Protein AF-A0A397JJM2-F1 (afdb_monomer)

Secondary structure (DSSP, 8-state):
-----------GGGGTTS-------S---TT-SS--EEEEEEPSSTT-SS--EEEEEEEETTTTEEEEESS--GGG--HHHHHHHHHT---SS--SS-HHHHHHHHHHHHTT----HHHHHHHHHHHHHHHHHHHHHHHHHHHHHHHHHHHHHHHHHHHHHHSTTSTTHHHHHHHHHHHHHHHHH-

Foldseek 3Di:
DDDPPPDPPDDPVVVVPQCPPDDPPVVPDPQPVAWDWGWHFDDPDVPDPDDTQTKIWIQGPQARDIFIDSDDPPPVNDVSVLVCLLAPRPGPDDDSDDPVLLVVLVVCVVVVNDDDPVSVVVNSSVVSNVNNVVVVVVVVVVVVVVVVVVVVVVVVVVCQCCPCPHDCVVVVVVVVVVVVVVVVVD

Structure (mmCIF, N/CA/C/O backbone):
data_AF-A0A397JJM2-F1
#
_entry.id   AF-A0A397JJM2-F1
#
loop_
_atom_site.group_PDB
_atom_site.id
_atom_site.type_symbol
_atom_site.label_atom_id
_atom_site.label_alt_id
_atom_site.label_comp_id
_atom_site.label_asym_id
_atom_site.label_entity_id
_atom_site.label_seq_id
_atom_site.pdbx_PDB_ins_code
_atom_site.Cartn_x
_atom_site.Cartn_y
_atom_site.Cartn_z
_atom_site.occupancy
_atom_site.B_iso_or_equiv
_atom_site.auth_seq_id
_atom_site.auth_comp_id
_atom_site.auth_asym_id
_atom_site.auth_atom_id
_atom_site.pdbx_PDB_model_num
ATOM 1 N N . MET A 1 1 ? -17.693 25.180 -5.933 1.00 28.09 1 MET A N 1
ATOM 2 C CA . MET A 1 1 ? -18.004 23.971 -6.726 1.00 28.09 1 MET A CA 1
ATOM 3 C C . MET A 1 1 ? -17.133 22.834 -6.231 1.00 28.09 1 MET A C 1
ATOM 5 O O . MET A 1 1 ? -15.917 22.918 -6.332 1.00 28.09 1 MET A O 1
ATOM 9 N N . VAL A 1 2 ? -17.753 21.833 -5.612 1.00 21.64 2 VAL A N 1
ATOM 10 C CA . VAL A 1 2 ? -17.097 20.606 -5.149 1.00 21.64 2 VAL A CA 1
ATOM 11 C C . VAL A 1 2 ? -17.052 19.661 -6.346 1.00 21.64 2 VAL A C 1
ATOM 13 O O . VAL A 1 2 ? -18.102 19.237 -6.816 1.00 21.64 2 VAL A O 1
ATOM 16 N N . TYR A 1 3 ? -15.865 19.367 -6.876 1.00 26.41 3 TYR A N 1
ATOM 17 C CA . TYR A 1 3 ? -15.722 18.353 -7.921 1.00 26.41 3 TYR A CA 1
ATOM 18 C C . TYR A 1 3 ? -15.689 16.975 -7.259 1.00 26.41 3 TYR A C 1
ATOM 20 O O . TYR A 1 3 ? -14.661 16.529 -6.756 1.00 26.41 3 TYR A O 1
ATOM 28 N N . THR A 1 4 ? -16.839 16.310 -7.219 1.00 26.27 4 THR A N 1
ATOM 29 C CA . THR A 1 4 ? -16.929 14.878 -6.928 1.00 26.27 4 THR A CA 1
ATOM 30 C C . THR A 1 4 ? -16.430 14.111 -8.149 1.00 26.27 4 THR A C 1
ATOM 32 O O . THR A 1 4 ? -17.153 13.960 -9.133 1.00 26.27 4 THR A O 1
ATOM 35 N N . GLU A 1 5 ? -15.180 13.648 -8.116 1.00 32.47 5 GLU A N 1
ATOM 36 C CA . GLU A 1 5 ? -14.647 12.717 -9.113 1.00 32.47 5 GLU A CA 1
ATOM 37 C C . GLU A 1 5 ? -15.273 11.331 -8.899 1.00 32.47 5 GLU A C 1
ATOM 39 O O . GLU A 1 5 ? -14.714 10.452 -8.244 1.00 32.47 5 GLU A O 1
ATOM 44 N N . ASN A 1 6 ? -16.470 11.140 -9.452 1.00 27.77 6 ASN A N 1
ATOM 45 C CA . ASN A 1 6 ? -17.033 9.815 -9.668 1.00 27.77 6 ASN A CA 1
ATOM 46 C C . ASN A 1 6 ? -16.213 9.140 -10.774 1.00 27.77 6 ASN A C 1
ATOM 48 O O . ASN A 1 6 ? -16.412 9.399 -11.959 1.00 27.77 6 ASN A O 1
ATOM 52 N N . TYR A 1 7 ? -15.249 8.306 -10.390 1.00 35.88 7 TYR A N 1
ATOM 53 C CA . TYR A 1 7 ? -14.508 7.470 -11.330 1.00 35.88 7 TYR A CA 1
ATOM 54 C C . TYR A 1 7 ? -15.446 6.391 -11.895 1.00 35.88 7 TYR A C 1
ATOM 56 O O . TYR A 1 7 ? -15.929 5.564 -11.119 1.00 35.88 7 TYR A O 1
ATOM 64 N N . PRO A 1 8 ? -15.703 6.332 -13.216 1.00 31.41 8 PRO A N 1
ATOM 65 C CA . PRO A 1 8 ? -16.390 5.186 -13.789 1.00 31.41 8 PRO A CA 1
ATOM 66 C C . PRO A 1 8 ? -15.465 3.968 -13.686 1.00 31.41 8 PRO A C 1
ATOM 68 O O . PRO A 1 8 ? -14.394 3.928 -14.296 1.00 31.41 8 PRO A O 1
ATOM 71 N N . VAL A 1 9 ? -15.875 2.974 -12.896 1.00 33.69 9 VAL A N 1
ATOM 72 C CA . VAL A 1 9 ? -15.309 1.623 -12.949 1.00 33.69 9 VAL A CA 1
ATOM 73 C C . VAL A 1 9 ? -15.768 1.037 -14.280 1.00 33.69 9 VAL A C 1
ATOM 75 O O . VAL A 1 9 ? -16.915 0.624 -14.424 1.00 33.69 9 VAL A O 1
ATOM 78 N N . LEU A 1 10 ? -14.909 1.110 -15.294 1.00 39.78 10 LEU A N 1
ATOM 79 C CA . LEU A 1 10 ? -15.180 0.473 -16.575 1.00 39.78 10 LEU A CA 1
ATOM 80 C C . LEU A 1 10 ? -15.000 -1.038 -16.416 1.00 39.78 10 LEU A C 1
ATOM 82 O O . LEU A 1 10 ? -13.940 -1.499 -16.000 1.00 39.78 10 LEU A O 1
ATOM 86 N N . ASP A 1 11 ? -16.069 -1.758 -16.739 1.00 35.81 11 ASP A N 1
ATOM 87 C CA . ASP A 1 11 ? -16.166 -3.212 -16.846 1.00 35.81 11 ASP A CA 1
ATOM 88 C C . ASP A 1 11 ? -15.048 -3.783 -17.742 1.00 35.81 11 ASP A C 1
ATOM 90 O O . ASP A 1 11 ? -14.856 -3.332 -18.878 1.00 35.81 11 ASP A O 1
ATOM 94 N N . GLU A 1 12 ? -14.308 -4.767 -17.220 1.00 39.69 12 GLU A N 1
ATOM 95 C CA . GLU A 1 12 ? -13.176 -5.433 -17.882 1.00 39.69 12 GLU A CA 1
ATOM 96 C C . GLU A 1 12 ? -13.569 -6.050 -19.233 1.00 39.69 12 GLU A C 1
ATOM 98 O O . GLU A 1 12 ? -12.742 -6.153 -20.141 1.00 39.69 12 GLU A O 1
ATOM 103 N N . THR A 1 13 ? -14.844 -6.411 -19.402 1.00 37.25 13 THR A N 1
ATOM 104 C CA . THR A 1 13 ? -15.354 -7.038 -20.628 1.00 37.25 13 THR A CA 1
ATOM 105 C C . THR A 1 13 ? -15.468 -6.066 -21.803 1.00 37.25 13 THR A C 1
ATOM 107 O O . THR A 1 13 ? -15.312 -6.479 -22.951 1.00 37.25 13 THR A O 1
ATOM 110 N N . LYS A 1 14 ? -15.623 -4.760 -21.543 1.00 37.09 14 LYS A N 1
ATOM 111 C CA . LYS A 1 14 ? -15.689 -3.719 -22.586 1.00 37.09 14 LYS A CA 1
ATOM 112 C C . LYS A 1 14 ? -14.318 -3.307 -23.123 1.00 37.09 14 LYS A C 1
ATOM 114 O O . LYS A 1 14 ? -14.243 -2.504 -24.045 1.00 37.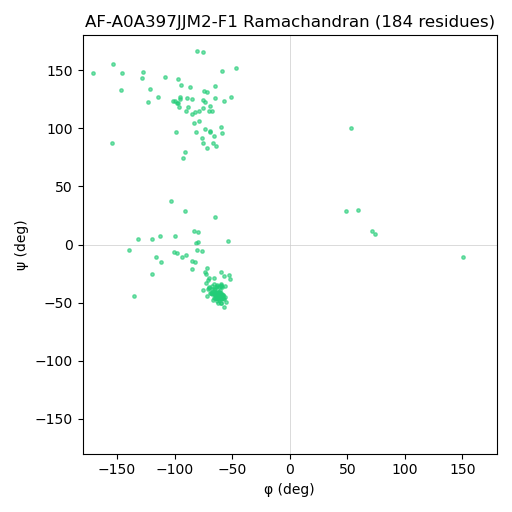09 14 LYS A O 1
ATOM 119 N N . TRP A 1 15 ? -13.219 -3.820 -22.565 1.00 39.84 15 TRP A N 1
ATOM 120 C CA . TRP A 1 15 ? -11.863 -3.368 -22.898 1.00 39.84 15 TRP A CA 1
ATOM 121 C C . TRP A 1 15 ? -11.396 -3.767 -24.307 1.00 39.84 15 TRP A C 1
ATOM 123 O O . TRP A 1 15 ? -10.592 -3.057 -24.910 1.00 39.84 15 TRP A O 1
ATOM 133 N N . LYS A 1 16 ? -11.895 -4.887 -24.845 1.00 37.38 16 LYS A N 1
ATOM 134 C CA . LYS A 1 16 ? -11.420 -5.440 -26.126 1.00 37.38 16 LYS A CA 1
ATOM 135 C C . LYS A 1 16 ? -11.871 -4.632 -27.347 1.00 37.38 16 LYS A C 1
ATOM 137 O O . LYS A 1 16 ? -11.095 -4.513 -28.289 1.00 37.38 16 LYS A O 1
ATOM 142 N N . ASP A 1 17 ? -13.053 -4.024 -27.300 1.00 36.66 17 ASP A N 1
ATOM 143 C CA . ASP A 1 17 ? -13.666 -3.410 -28.488 1.00 36.66 17 ASP A CA 1
ATOM 144 C C . ASP A 1 17 ? -13.190 -1.970 -28.753 1.00 36.66 17 ASP A C 1
ATOM 146 O O . ASP A 1 17 ? -13.244 -1.491 -29.883 1.00 36.66 17 ASP A O 1
ATOM 150 N N . TYR A 1 18 ? -12.666 -1.268 -27.738 1.00 38.34 18 TYR A N 1
ATOM 151 C CA . TYR A 1 18 ? -12.229 0.134 -27.871 1.00 38.34 18 TYR A CA 1
ATOM 152 C C . TYR A 1 18 ? -10.764 0.306 -28.283 1.00 38.34 18 TYR A C 1
ATOM 154 O O . TYR A 1 18 ? -10.329 1.424 -28.568 1.00 38.34 18 TYR A O 1
ATOM 162 N N . CYS A 1 19 ? -9.985 -0.773 -28.307 1.00 39.19 19 CYS A N 1
ATOM 163 C CA . CYS A 1 19 ? -8.597 -0.741 -28.737 1.00 39.19 19 CYS A CA 1
ATOM 164 C C . CYS A 1 19 ? -8.502 -1.068 -30.232 1.00 39.19 19 CYS A C 1
ATOM 166 O O . CYS A 1 19 ? -8.009 -2.128 -30.609 1.00 39.19 19 CYS A O 1
ATOM 168 N N . GLN A 1 20 ? -8.883 -0.125 -31.101 1.00 39.47 20 GLN A N 1
ATOM 169 C CA . GLN A 1 20 ? -8.205 -0.029 -32.398 1.00 39.47 20 GLN A CA 1
ATOM 170 C C . GLN A 1 20 ? -6.749 0.335 -32.088 1.00 39.47 20 GLN A C 1
ATOM 172 O O . GLN A 1 20 ? -6.439 1.512 -31.983 1.00 39.47 20 GLN A O 1
ATOM 177 N N . LEU A 1 21 ? -5.899 -0.659 -31.801 1.00 35.66 21 LEU A N 1
ATOM 178 C CA . LEU A 1 21 ? -4.495 -0.491 -31.413 1.00 35.66 21 LEU A CA 1
ATOM 179 C C . LEU A 1 21 ? -3.740 0.238 -32.537 1.00 35.66 21 LEU A C 1
ATOM 181 O O . LEU A 1 21 ? -3.361 -0.414 -33.514 1.00 35.66 21 LEU A O 1
ATOM 185 N N . PRO A 1 22 ? -3.460 1.551 -32.437 1.00 32.62 22 PRO A N 1
ATOM 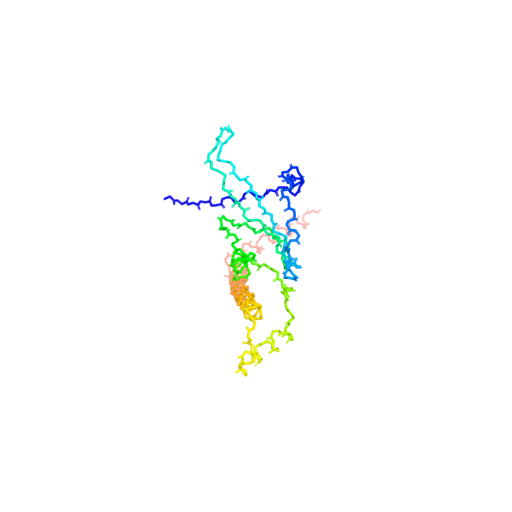186 C CA . PRO A 1 22 ? -2.621 2.211 -33.412 1.00 32.62 22 PRO A CA 1
ATOM 187 C C . PRO A 1 22 ? -1.188 1.935 -32.967 1.00 32.62 22 PRO A C 1
ATOM 189 O O . PRO A 1 22 ? -0.735 2.484 -31.968 1.00 32.62 22 PRO A O 1
ATOM 192 N N . GLY A 1 23 ? -0.517 1.028 -33.677 1.00 33.06 23 GLY A N 1
ATOM 193 C CA . GLY A 1 23 ? 0.919 0.778 -33.583 1.00 33.06 23 GLY A CA 1
ATOM 194 C C . GLY A 1 23 ? 1.441 0.511 -32.171 1.00 33.06 23 GLY A C 1
ATOM 195 O O . GLY A 1 23 ? 1.797 1.429 -31.435 1.00 33.06 23 GLY A O 1
ATOM 196 N N . ILE A 1 24 ? 1.649 -0.765 -31.834 1.00 35.41 24 ILE A N 1
ATOM 197 C CA . ILE A 1 24 ? 2.676 -1.116 -30.849 1.00 35.41 24 ILE A CA 1
ATOM 198 C C . ILE A 1 24 ? 3.989 -0.575 -31.425 1.00 35.41 24 ILE A C 1
ATOM 200 O O . ILE A 1 24 ? 4.590 -1.200 -32.296 1.00 35.41 24 ILE A O 1
ATOM 204 N N . HIS A 1 25 ? 4.410 0.623 -31.017 1.00 32.47 25 HIS A N 1
ATOM 205 C CA . HIS A 1 25 ? 5.695 1.159 -31.431 1.00 32.47 25 HIS A CA 1
ATOM 206 C C . HIS A 1 25 ? 6.772 0.277 -30.816 1.00 32.47 25 HIS A C 1
ATOM 208 O O . HIS A 1 25 ? 7.221 0.517 -29.707 1.00 32.47 25 HIS A O 1
ATOM 214 N N . SER A 1 26 ? 7.235 -0.724 -31.557 1.00 27.73 26 SER A N 1
ATOM 215 C CA . SER A 1 26 ? 8.342 -1.625 -31.225 1.00 27.73 26 SER A CA 1
ATOM 216 C C . SER A 1 26 ? 9.712 -0.926 -31.139 1.00 27.73 26 SER A C 1
ATOM 218 O O . SER A 1 26 ? 10.751 -1.569 -31.229 1.00 27.73 26 SER A O 1
ATOM 220 N N . ARG A 1 27 ? 9.742 0.388 -30.877 1.00 29.69 27 ARG A N 1
ATOM 221 C CA . ARG A 1 27 ? 10.904 1.099 -30.320 1.00 29.69 27 ARG A CA 1
ATOM 222 C C . ARG A 1 27 ? 10.854 1.137 -28.791 1.00 29.69 27 ARG A C 1
ATOM 224 O O . ARG A 1 27 ? 11.348 2.077 -28.170 1.00 29.69 27 ARG A O 1
ATOM 231 N N . LEU A 1 28 ? 10.236 0.137 -28.165 1.00 38.78 28 LEU A N 1
ATOM 232 C CA . LEU A 1 28 ? 10.264 0.014 -26.717 1.00 38.78 28 LEU A CA 1
ATOM 233 C C . LEU A 1 28 ? 11.649 -0.518 -26.332 1.00 38.78 28 LEU A C 1
ATOM 235 O O . LEU A 1 28 ? 11.889 -1.724 -26.339 1.00 38.78 28 LEU A O 1
ATOM 239 N N . ALA A 1 29 ? 12.582 0.397 -26.055 1.00 33.25 29 ALA A N 1
ATOM 240 C CA . ALA A 1 29 ? 13.859 0.077 -25.425 1.00 33.25 29 ALA A CA 1
ATOM 241 C C . ALA A 1 29 ? 13.615 -0.845 -24.214 1.00 33.25 29 ALA A C 1
ATOM 243 O O . ALA A 1 29 ? 12.547 -0.787 -23.600 1.00 33.25 29 ALA A O 1
ATOM 244 N N . GLY A 1 30 ? 14.590 -1.687 -23.851 1.00 35.81 30 GLY A N 1
ATOM 245 C CA . GLY A 1 30 ? 14.484 -2.748 -22.828 1.00 35.81 30 GLY A CA 1
ATOM 246 C C . GLY A 1 30 ? 13.985 -2.341 -21.423 1.00 35.81 30 GLY A C 1
ATOM 247 O O . GLY A 1 30 ? 13.898 -3.182 -20.532 1.00 35.81 30 GLY A O 1
ATOM 248 N N . SER A 1 31 ? 13.610 -1.078 -21.219 1.00 42.78 31 SER A N 1
ATOM 249 C CA . SER A 1 31 ? 12.927 -0.518 -20.058 1.00 42.78 31 SER A CA 1
ATOM 250 C C . SER A 1 31 ? 11.419 -0.828 -19.968 1.00 42.78 31 SER A C 1
ATOM 252 O O . SER A 1 31 ? 10.826 -0.517 -18.938 1.00 42.78 31 SER A O 1
ATOM 254 N N . MET A 1 32 ? 10.780 -1.464 -20.964 1.00 45.00 32 MET A N 1
ATOM 255 C CA . MET A 1 32 ? 9.315 -1.690 -20.984 1.00 45.00 32 MET A CA 1
ATOM 256 C C . MET A 1 32 ? 8.832 -3.109 -20.642 1.00 45.00 32 MET A C 1
ATOM 258 O O . MET A 1 32 ? 7.808 -3.566 -21.138 1.00 45.00 32 MET A O 1
ATOM 262 N N . LYS A 1 33 ? 9.485 -3.789 -19.696 1.00 50.53 33 LYS A N 1
ATOM 263 C CA . LYS A 1 33 ? 8.880 -4.951 -19.000 1.00 50.53 33 LYS A CA 1
ATOM 264 C C . LYS A 1 33 ? 7.906 -4.549 -17.873 1.00 50.53 33 LYS A C 1
ATOM 266 O O . LYS A 1 33 ? 7.549 -5.379 -17.048 1.00 50.53 33 LYS A O 1
ATOM 271 N N . ARG A 1 34 ? 7.538 -3.264 -17.772 1.00 61.25 34 ARG A N 1
ATOM 272 C CA . ARG A 1 34 ? 7.188 -2.623 -16.484 1.00 61.25 34 ARG A CA 1
ATOM 273 C C . ARG A 1 34 ? 5.763 -2.066 -16.395 1.00 61.25 34 ARG A C 1
ATOM 275 O O . ARG A 1 34 ? 5.228 -1.958 -15.294 1.00 61.25 34 ARG A O 1
ATOM 282 N N . TYR A 1 35 ? 5.154 -1.722 -17.525 1.00 58.78 35 TYR A N 1
ATOM 283 C CA . TYR A 1 35 ? 3.741 -1.355 -17.659 1.00 58.78 35 TYR A CA 1
ATOM 284 C C . TYR A 1 35 ? 3.404 -1.246 -19.153 1.00 58.78 35 TYR A C 1
ATOM 286 O O . TYR A 1 35 ? 4.266 -0.885 -19.953 1.00 58.78 35 TYR A O 1
ATOM 294 N N . ILE A 1 36 ? 2.172 -1.579 -19.541 1.00 64.12 36 ILE A N 1
ATOM 295 C CA . ILE A 1 36 ? 1.705 -1.464 -20.933 1.00 64.12 36 ILE A CA 1
ATOM 296 C C . ILE A 1 36 ? 1.154 -0.060 -21.127 1.00 64.12 36 ILE A C 1
ATOM 298 O O . ILE A 1 36 ? 0.191 0.274 -20.446 1.00 64.12 36 ILE A O 1
ATOM 302 N N . ILE A 1 37 ? 1.744 0.738 -22.020 1.00 63.47 37 ILE A N 1
ATOM 303 C CA . ILE A 1 37 ? 1.250 2.082 -22.343 1.00 63.47 37 ILE A CA 1
ATOM 304 C C . ILE A 1 37 ? 0.365 2.005 -23.586 1.00 63.47 37 ILE A C 1
ATOM 306 O O . ILE A 1 37 ? 0.805 1.518 -24.624 1.00 63.47 37 ILE A O 1
ATOM 310 N N . ALA A 1 38 ? -0.854 2.524 -23.494 1.00 64.00 38 ALA A N 1
ATOM 311 C CA . ALA A 1 38 ? -1.731 2.745 -24.636 1.00 64.00 38 ALA A CA 1
ATOM 312 C C . ALA A 1 38 ? -2.230 4.192 -24.639 1.00 64.00 38 ALA A C 1
ATOM 314 O O . ALA A 1 38 ? -2.431 4.788 -23.581 1.00 64.00 38 ALA A O 1
ATOM 315 N N . ASN A 1 39 ? -2.462 4.741 -25.829 1.00 63.94 39 ASN A N 1
ATOM 316 C CA . ASN A 1 39 ? -3.106 6.039 -25.987 1.00 63.94 39 ASN A CA 1
ATOM 317 C C . ASN A 1 39 ? -4.585 5.821 -26.290 1.00 63.94 39 ASN A C 1
ATOM 319 O O . ASN A 1 39 ? -4.921 5.176 -27.281 1.00 63.94 39 ASN A O 1
ATOM 323 N N . LYS A 1 40 ? -5.472 6.368 -25.455 1.00 64.06 40 LYS A N 1
ATOM 324 C CA . LYS A 1 40 ? -6.898 6.456 -25.781 1.00 64.06 40 LYS A CA 1
ATOM 325 C C . LYS A 1 40 ? -7.211 7.852 -26.287 1.00 64.06 40 LYS A C 1
ATOM 327 O O . LYS A 1 40 ? -6.999 8.834 -25.577 1.00 64.06 40 LYS A O 1
ATOM 332 N N . MET A 1 41 ? -7.765 7.914 -27.489 1.00 63.81 41 MET A N 1
ATOM 333 C CA . MET A 1 41 ? -8.339 9.132 -28.042 1.00 63.81 41 MET A CA 1
ATOM 334 C C . MET A 1 41 ? -9.683 9.375 -27.348 1.00 63.81 41 MET A C 1
ATOM 336 O O . MET A 1 41 ? -10.575 8.525 -27.402 1.00 63.81 41 MET A O 1
ATOM 340 N N . LYS A 1 42 ? -9.816 10.491 -26.627 1.00 60.56 42 LYS A N 1
ATOM 341 C CA . LYS A 1 42 ? -11.117 10.960 -26.138 1.00 60.56 42 LYS A CA 1
ATOM 342 C C . LYS A 1 42 ? -11.604 12.084 -27.040 1.00 60.56 42 LYS A C 1
ATOM 344 O O . LYS A 1 42 ? -10.919 13.094 -27.181 1.00 60.56 42 LYS A O 1
ATOM 349 N N . TYR A 1 43 ? -12.794 11.891 -27.590 1.00 59.56 43 TYR A N 1
ATOM 350 C CA . TYR A 1 43 ? -13.560 12.924 -28.271 1.00 59.56 43 TYR A CA 1
ATOM 351 C C . TYR A 1 43 ? -14.524 13.542 -27.262 1.00 59.56 43 TYR A C 1
ATOM 353 O O . TYR A 1 43 ? -15.092 12.826 -26.434 1.00 59.56 43 TYR A O 1
ATOM 361 N N . LEU A 1 44 ? -14.648 14.868 -27.279 1.00 56.31 44 LEU A N 1
ATOM 362 C CA . LEU A 1 44 ? -15.499 15.586 -26.333 1.00 56.31 44 LEU A CA 1
ATOM 363 C C . LEU A 1 44 ? -16.992 15.354 -26.631 1.00 56.31 44 LEU A C 1
ATOM 365 O O . LEU A 1 44 ? -17.752 15.285 -25.672 1.00 56.31 44 LEU A O 1
ATOM 369 N N . TRP A 1 45 ? -17.381 15.143 -27.900 1.00 54.28 45 TRP A N 1
ATOM 370 C CA . TRP A 1 45 ? -18.741 14.806 -28.360 1.00 54.28 45 TRP A CA 1
ATOM 371 C C . TRP A 1 45 ? -18.712 14.011 -29.687 1.00 54.28 45 TRP A C 1
ATOM 373 O O . TRP A 1 45 ? -17.746 14.117 -30.446 1.00 54.28 45 TRP A O 1
ATOM 383 N N . GLU A 1 46 ? -19.756 13.214 -29.969 1.00 48.94 46 GLU A N 1
ATOM 384 C CA . GLU A 1 46 ? -19.970 12.519 -31.257 1.00 48.94 46 GLU A CA 1
ATOM 385 C C . GLU A 1 46 ? -20.230 13.546 -32.372 1.00 48.94 46 GLU A C 1
ATOM 387 O O . GLU A 1 46 ? -21.367 13.926 -32.630 1.00 48.94 46 GLU A O 1
ATOM 392 N N . GLY A 1 47 ? -19.169 14.045 -33.009 1.00 54.84 47 GLY A N 1
ATOM 393 C CA . GLY A 1 47 ? -19.297 14.926 -34.175 1.00 54.84 47 GLY A CA 1
ATOM 394 C C . GLY A 1 47 ? -18.178 15.945 -34.382 1.00 54.84 47 GLY A C 1
ATOM 395 O O . GLY A 1 47 ? -18.125 16.547 -35.450 1.00 54.84 47 GLY A O 1
ATOM 396 N N . ASP A 1 48 ? -17.270 16.139 -33.420 1.00 47.66 48 ASP A N 1
ATOM 397 C CA . ASP A 1 48 ? -16.248 17.189 -33.531 1.00 47.66 48 ASP A CA 1
ATOM 398 C C . ASP A 1 48 ? -14.956 16.729 -34.230 1.00 47.66 48 ASP A C 1
ATOM 400 O O . ASP A 1 48 ? -14.283 15.786 -33.810 1.00 47.66 48 ASP A O 1
ATOM 404 N N . LEU A 1 49 ? -14.568 17.479 -35.265 1.00 49.12 49 LEU A N 1
ATOM 405 C CA . LEU A 1 49 ? -13.378 17.296 -36.109 1.00 49.12 49 LEU A CA 1
ATOM 406 C C . LEU A 1 49 ? -12.078 17.900 -35.522 1.00 49.12 49 LEU A C 1
ATOM 408 O O . LEU A 1 49 ? -11.096 18.020 -36.250 1.00 49.12 49 LEU A O 1
ATOM 412 N N . GLY A 1 50 ? -12.029 18.322 -34.247 1.00 47.12 50 GLY A N 1
ATOM 413 C CA . GLY A 1 50 ? -11.042 19.351 -33.861 1.00 47.12 50 GLY A CA 1
ATOM 414 C C . GLY A 1 50 ? -10.284 19.269 -32.535 1.00 47.12 50 GLY A C 1
ATOM 415 O O . GLY A 1 50 ? -9.407 20.109 -32.332 1.00 47.12 50 GLY A O 1
ATOM 416 N N . HIS A 1 51 ? -10.545 18.326 -31.622 1.00 45.72 51 HIS A N 1
ATOM 417 C CA . HIS A 1 51 ? -9.694 18.206 -30.424 1.00 45.72 51 HIS A CA 1
ATOM 418 C C . HIS A 1 51 ? -9.695 16.803 -29.818 1.00 45.72 51 HIS A C 1
ATOM 420 O O . HIS A 1 51 ? -10.461 16.472 -28.913 1.00 45.72 51 HIS A O 1
ATOM 426 N N . ALA A 1 52 ? -8.798 15.963 -30.324 1.00 46.47 52 ALA A N 1
ATOM 427 C CA . ALA A 1 52 ? -8.486 14.689 -29.707 1.00 46.47 52 ALA A CA 1
ATOM 428 C C . ALA A 1 52 ? -7.478 14.898 -28.571 1.00 46.47 52 ALA A C 1
ATOM 430 O O . ALA A 1 52 ? -6.326 15.252 -28.814 1.00 46.47 52 ALA A O 1
ATOM 431 N N . VAL A 1 53 ? -7.892 14.647 -27.327 1.00 54.56 53 VAL A N 1
ATOM 432 C CA . VAL A 1 53 ? -6.954 14.613 -26.195 1.00 54.56 53 VAL A CA 1
ATOM 433 C C . VAL A 1 53 ? -6.438 13.186 -26.051 1.00 54.56 53 VAL A C 1
ATOM 435 O O . VAL A 1 53 ? -7.204 12.264 -25.756 1.00 54.56 53 VAL A O 1
ATOM 438 N N . GLY A 1 54 ? -5.137 12.997 -26.278 1.00 59.25 54 GLY A N 1
ATOM 439 C CA . GLY A 1 54 ? -4.463 11.727 -26.034 1.00 59.25 54 GLY A CA 1
ATOM 440 C C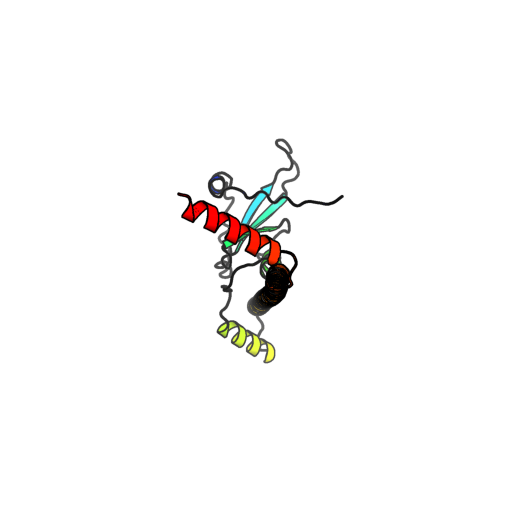 . GLY A 1 54 ? -4.352 11.459 -24.534 1.00 59.25 54 GLY A C 1
ATOM 441 O O . GLY A 1 54 ? -3.660 12.180 -23.818 1.00 59.25 54 GLY A O 1
ATOM 442 N N . VAL A 1 55 ? -5.029 10.419 -24.047 1.00 63.50 55 VAL A N 1
ATOM 443 C CA . VAL A 1 55 ? -4.891 9.962 -22.658 1.00 63.50 55 VAL A CA 1
ATOM 444 C C . VAL A 1 55 ? -3.909 8.801 -22.621 1.00 63.50 55 VAL A C 1
ATOM 446 O O . VAL A 1 55 ? -4.156 7.768 -23.245 1.00 63.50 55 VAL A O 1
ATOM 449 N N . ASN A 1 56 ? -2.830 8.950 -21.853 1.00 69.94 56 ASN A N 1
ATOM 450 C CA . ASN A 1 56 ? -1.897 7.869 -21.562 1.00 69.94 56 ASN A CA 1
ATOM 451 C C . ASN A 1 56 ? -2.528 6.919 -20.546 1.00 69.94 56 ASN A C 1
ATOM 453 O O . ASN A 1 56 ? -2.925 7.324 -19.450 1.00 69.94 56 ASN A O 1
ATOM 457 N N . ILE A 1 57 ? -2.602 5.649 -20.911 1.00 72.88 57 ILE A N 1
ATOM 458 C CA . ILE A 1 57 ? -3.115 4.564 -20.084 1.00 72.88 57 ILE A CA 1
ATOM 459 C C . ILE A 1 57 ? -1.954 3.633 -19.788 1.00 72.88 57 ILE A C 1
ATOM 461 O O . ILE A 1 57 ? -1.309 3.173 -20.721 1.00 72.88 57 ILE A O 1
ATOM 465 N N . ALA A 1 58 ? -1.704 3.332 -18.516 1.00 75.94 58 ALA A N 1
ATOM 466 C CA . ALA A 1 58 ? -0.733 2.327 -18.105 1.00 75.94 58 ALA A CA 1
ATOM 467 C C . ALA A 1 58 ? -1.322 1.303 -17.136 1.00 75.94 58 ALA A C 1
ATOM 469 O O . ALA A 1 58 ? -2.086 1.659 -16.245 1.00 75.94 58 ALA A O 1
ATOM 470 N N . ILE A 1 59 ? -0.920 0.038 -17.254 1.00 76.88 59 ILE A N 1
ATOM 471 C CA . ILE A 1 59 ? -1.213 -0.989 -16.242 1.00 76.88 59 ILE A CA 1
ATOM 472 C C . ILE A 1 59 ? -0.013 -1.125 -15.308 1.00 76.88 59 ILE A C 1
ATOM 474 O O . ILE A 1 59 ? 1.076 -1.496 -15.737 1.00 76.88 59 ILE A O 1
ATOM 478 N N . CYS A 1 60 ? -0.205 -0.845 -14.020 1.00 79.81 60 CYS A N 1
ATOM 479 C CA . CYS A 1 60 ? 0.831 -1.004 -13.006 1.00 79.81 60 CYS A CA 1
ATOM 480 C C . CYS A 1 60 ? 0.972 -2.477 -12.595 1.00 79.81 60 CYS A C 1
ATOM 482 O O . CYS A 1 60 ? 0.150 -2.953 -11.816 1.00 79.81 60 CYS A O 1
ATOM 484 N N . TYR A 1 61 ? 2.036 -3.180 -13.004 1.00 76.75 61 TYR A N 1
ATOM 485 C CA . TYR A 1 61 ? 2.256 -4.587 -12.606 1.00 76.75 61 TYR A CA 1
ATOM 486 C C . TYR A 1 61 ? 2.368 -4.810 -11.091 1.00 76.75 61 TYR A C 1
ATOM 488 O O . TYR A 1 61 ? 2.094 -5.896 -10.596 1.00 76.75 61 TYR A O 1
ATOM 496 N N . SER A 1 62 ? 2.743 -3.782 -10.322 1.00 78.81 62 SER A N 1
ATOM 497 C CA . SER A 1 62 ? 2.833 -3.892 -8.860 1.00 78.81 62 SER A CA 1
ATOM 498 C C . SER A 1 62 ? 1.468 -4.112 -8.197 1.00 78.81 62 SER A C 1
ATOM 500 O O . SER A 1 62 ? 1.378 -4.807 -7.186 1.00 78.81 62 SER A O 1
ATOM 502 N N . CYS A 1 63 ? 0.397 -3.531 -8.748 1.00 84.62 63 CYS A N 1
ATOM 503 C CA . CYS A 1 63 ? -0.940 -3.583 -8.144 1.00 84.62 63 CYS A CA 1
ATOM 504 C C . CYS A 1 63 ? -2.061 -3.983 -9.106 1.00 84.62 63 CYS A C 1
ATOM 506 O O . CYS A 1 63 ? -3.223 -3.933 -8.71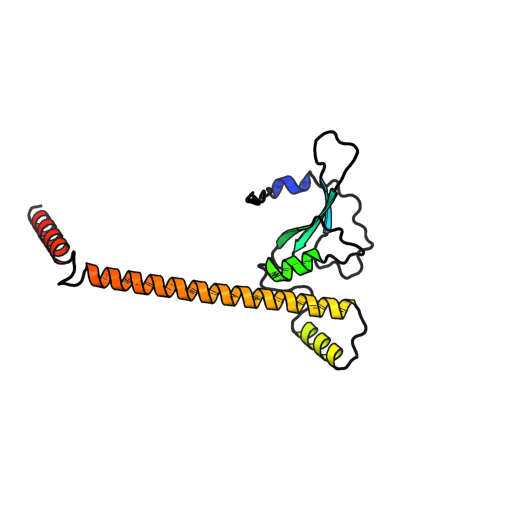2 1.00 84.62 63 CYS A O 1
ATOM 508 N N . ASN A 1 64 ? -1.719 -4.327 -10.348 1.00 82.00 64 ASN A N 1
ATOM 509 C CA . ASN A 1 64 ? -2.629 -4.622 -11.454 1.00 82.00 64 ASN A CA 1
ATOM 510 C C . ASN A 1 64 ? -3.725 -3.567 -11.656 1.00 82.00 64 ASN A C 1
ATOM 512 O O . ASN A 1 64 ? -4.810 -3.869 -12.138 1.00 82.00 64 ASN A O 1
ATOM 516 N N . LYS A 1 65 ? -3.445 -2.309 -11.290 1.00 83.12 65 LYS A N 1
ATOM 517 C CA . LYS A 1 65 ? -4.373 -1.197 -11.500 1.00 83.12 65 LYS A CA 1
ATOM 518 C C . LYS A 1 65 ? -4.034 -0.430 -12.758 1.00 83.12 65 LYS A C 1
ATOM 520 O O . LYS A 1 65 ? -2.868 -0.166 -13.057 1.00 83.12 65 LYS A O 1
ATOM 525 N N . LEU A 1 66 ? -5.094 -0.013 -13.426 1.00 81.75 66 LEU A N 1
ATOM 526 C CA . LEU A 1 66 ? -5.053 0.904 -14.541 1.00 81.75 66 LEU A CA 1
ATOM 527 C C . LEU A 1 66 ? -4.791 2.331 -14.040 1.00 81.75 66 LEU A C 1
ATOM 529 O O . LEU A 1 66 ? -5.415 2.799 -13.086 1.00 81.75 66 LEU A O 1
ATOM 533 N N . VAL A 1 67 ? -3.847 3.014 -14.673 1.00 79.19 67 VAL A N 1
ATOM 534 C CA . VAL A 1 67 ? -3.387 4.359 -14.335 1.00 79.19 67 VAL A CA 1
ATOM 535 C C . VAL A 1 67 ? -3.560 5.230 -15.565 1.00 79.19 67 VAL A C 1
ATOM 537 O O . VAL A 1 67 ? -3.007 4.940 -16.621 1.00 79.19 67 VAL A O 1
ATOM 540 N N . TYR A 1 68 ? -4.318 6.308 -15.416 1.00 77.00 68 TYR A N 1
ATOM 541 C CA . TYR A 1 68 ? -4.611 7.240 -16.495 1.00 77.00 68 TYR A CA 1
ATOM 542 C C . TYR A 1 68 ? -3.875 8.555 -16.280 1.00 77.00 68 TYR A C 1
ATOM 544 O O . TYR A 1 68 ? -3.751 9.036 -15.150 1.00 77.00 68 TYR A O 1
ATOM 552 N N . SER A 1 69 ? -3.430 9.171 -17.368 1.00 70.44 69 SER A N 1
ATOM 553 C CA . SER A 1 69 ? -2.917 10.530 -17.342 1.00 70.44 69 SER A CA 1
ATOM 554 C C . SER A 1 69 ? -3.230 11.270 -18.629 1.00 70.44 69 SER A C 1
ATOM 556 O O . SER A 1 69 ? -2.963 10.777 -19.719 1.00 70.44 69 SER A O 1
ATOM 558 N N . ASN A 1 70 ? -3.726 12.496 -18.487 1.00 65.62 70 ASN A N 1
ATOM 559 C CA . ASN A 1 70 ? -3.859 13.440 -19.597 1.00 65.62 70 ASN A CA 1
ATOM 560 C C . ASN A 1 70 ? -2.526 14.151 -19.902 1.00 65.62 70 ASN A C 1
ATOM 562 O O . ASN A 1 70 ? -2.479 15.040 -20.742 1.00 65.62 70 ASN A O 1
ATOM 566 N N . ILE A 1 71 ? -1.453 13.812 -19.177 1.00 64.56 71 ILE A N 1
ATOM 567 C CA . ILE A 1 71 ? -0.114 14.348 -19.413 1.00 64.56 71 ILE A CA 1
ATOM 568 C C . ILE A 1 71 ? 0.534 13.491 -20.493 1.00 64.56 71 ILE A C 1
ATOM 570 O O . ILE A 1 71 ? 0.632 12.276 -20.322 1.00 64.56 71 ILE A O 1
ATOM 574 N N . GLU A 1 72 ? 0.997 14.116 -21.573 1.00 57.09 72 GLU A N 1
ATOM 575 C CA . GLU A 1 72 ? 1.774 13.447 -22.616 1.00 57.09 72 GLU A CA 1
ATOM 576 C C . GLU A 1 72 ? 3.036 12.792 -22.034 1.00 57.09 72 GLU A C 1
ATOM 578 O O . GLU A 1 72 ? 3.882 13.457 -21.429 1.00 57.09 72 GLU A O 1
ATOM 583 N N . CYS A 1 73 ? 3.194 11.480 -22.236 1.00 58.59 73 CYS A N 1
ATOM 584 C CA . CYS A 1 73 ? 4.440 10.780 -21.941 1.00 58.59 73 CYS A CA 1
ATOM 585 C C . CYS A 1 73 ? 5.461 11.112 -23.046 1.00 58.59 73 CYS A C 1
ATOM 587 O O . CYS A 1 73 ? 5.560 10.421 -24.058 1.00 58.59 73 CYS A O 1
ATOM 589 N N . LYS A 1 74 ? 6.213 12.207 -22.879 1.00 51.84 74 LYS A N 1
ATOM 590 C CA . LYS A 1 74 ? 7.298 12.566 -23.804 1.00 51.84 74 LYS A CA 1
ATOM 591 C C . LYS A 1 74 ? 8.476 11.598 -23.623 1.00 51.84 74 LYS A C 1
ATOM 593 O O . LYS A 1 74 ? 8.920 11.346 -22.505 1.00 51.84 74 LYS A O 1
ATOM 598 N N . TYR A 1 75 ? 8.979 11.053 -24.733 1.00 48.03 75 TYR A N 1
ATOM 599 C CA . TYR A 1 75 ? 10.208 10.243 -24.794 1.00 48.03 75 TYR A CA 1
ATOM 600 C C . TYR A 1 75 ? 10.225 8.963 -23.930 1.00 48.03 75 TYR A C 1
ATOM 602 O O . TYR A 1 75 ? 11.281 8.537 -23.472 1.00 48.03 75 TYR A O 1
ATOM 610 N N . GLY A 1 76 ? 9.069 8.334 -23.682 1.00 49.88 76 GLY A N 1
ATOM 611 C CA . GLY A 1 76 ? 8.996 7.092 -22.895 1.00 49.88 76 GLY A CA 1
ATOM 612 C C . GLY A 1 76 ? 9.203 7.280 -21.385 1.00 49.88 76 GLY A C 1
ATOM 613 O O . GLY A 1 76 ? 9.313 6.299 -20.647 1.00 49.88 76 GLY A O 1
ATOM 614 N N . ILE A 1 77 ? 9.234 8.529 -20.902 1.00 55.09 77 ILE A N 1
ATOM 615 C CA . ILE A 1 77 ? 9.308 8.854 -19.475 1.00 55.09 77 ILE A CA 1
ATOM 616 C C . ILE A 1 77 ? 7.907 9.181 -18.971 1.00 55.09 77 ILE A C 1
ATOM 618 O O . ILE A 1 77 ? 7.406 10.300 -19.078 1.00 55.09 77 ILE A O 1
ATOM 622 N N . CYS A 1 78 ? 7.261 8.186 -18.376 1.00 64.62 78 CYS A N 1
ATOM 623 C CA . CYS A 1 78 ? 5.902 8.342 -17.884 1.00 64.62 78 CYS A CA 1
ATOM 624 C C . CYS A 1 78 ? 5.906 8.805 -16.422 1.00 64.62 78 CYS A C 1
ATOM 626 O O . CYS A 1 78 ? 5.687 8.025 -15.497 1.00 64.62 78 CYS A O 1
ATOM 628 N N . HIS A 1 79 ? 6.130 10.108 -16.208 1.00 67.19 79 HIS A N 1
ATOM 629 C CA . HIS A 1 79 ? 6.105 10.752 -14.881 1.00 67.19 79 HIS A CA 1
ATOM 630 C C . HIS A 1 79 ? 4.815 10.490 -14.089 1.00 67.19 79 HIS A C 1
ATOM 632 O O . HIS A 1 79 ? 4.810 10.506 -12.857 1.00 67.19 79 HIS A O 1
ATOM 638 N N . PHE A 1 80 ? 3.707 10.225 -14.780 1.00 74.44 80 PHE A N 1
ATOM 639 C CA . PHE A 1 80 ? 2.445 9.893 -14.133 1.00 74.44 80 PHE A CA 1
ATOM 640 C C . PHE A 1 80 ? 2.499 8.558 -13.368 1.00 74.44 80 PHE A C 1
ATOM 642 O O . PHE A 1 80 ? 1.828 8.419 -12.343 1.00 74.44 80 PHE A O 1
ATOM 649 N N . MET A 1 81 ? 3.337 7.607 -13.802 1.00 77.69 81 MET A N 1
ATOM 650 C CA . MET A 1 81 ? 3.564 6.351 -13.083 1.00 77.69 81 MET A CA 1
ATOM 651 C C . MET A 1 81 ? 4.350 6.572 -11.792 1.00 77.69 81 MET A C 1
ATOM 653 O O . MET A 1 81 ? 3.986 6.006 -10.763 1.00 77.69 81 MET A O 1
ATOM 657 N N . ASP A 1 82 ? 5.342 7.470 -11.797 1.00 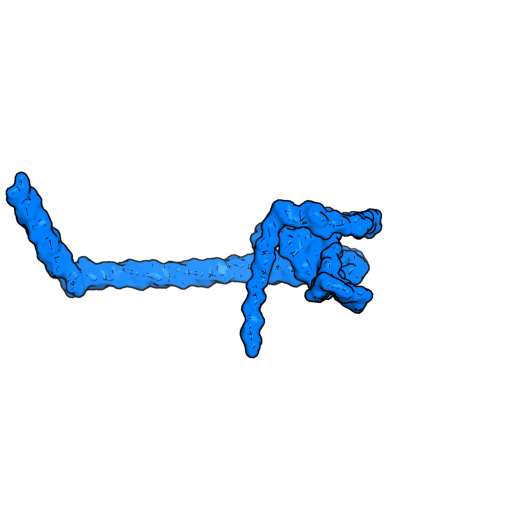80.00 82 ASP A N 1
ATOM 658 C CA . ASP A 1 82 ? 6.055 7.866 -10.575 1.00 80.00 82 ASP A CA 1
ATOM 659 C C . ASP A 1 82 ? 5.076 8.427 -9.532 1.00 80.00 82 ASP A C 1
ATOM 661 O O . ASP A 1 82 ? 5.125 8.054 -8.356 1.00 80.00 82 ASP A O 1
ATOM 665 N N . LYS A 1 83 ? 4.134 9.279 -9.971 1.00 83.06 83 LYS A N 1
ATOM 666 C CA . LYS A 1 83 ? 3.069 9.808 -9.107 1.00 83.06 83 LYS A CA 1
ATOM 667 C C . LYS A 1 83 ? 2.229 8.668 -8.539 1.00 83.06 83 LYS A C 1
ATOM 669 O O . LYS A 1 83 ? 2.072 8.594 -7.322 1.00 83.06 83 LYS A O 1
ATOM 674 N N . HIS A 1 84 ? 1.754 7.754 -9.386 1.00 85.50 84 HIS A N 1
ATOM 675 C CA . HIS A 1 84 ? 0.994 6.586 -8.946 1.00 85.50 84 HIS A CA 1
ATOM 676 C C . HIS A 1 84 ? 1.755 5.759 -7.900 1.00 85.50 84 HIS A C 1
ATOM 678 O O . HIS A 1 84 ? 1.202 5.486 -6.836 1.00 85.50 84 HIS A O 1
ATOM 684 N N . TRP A 1 85 ? 3.022 5.408 -8.133 1.00 84.00 85 TRP A N 1
ATOM 685 C CA . TRP A 1 85 ? 3.821 4.660 -7.157 1.00 84.00 85 TRP A CA 1
ATOM 686 C C . TRP A 1 85 ? 4.008 5.409 -5.840 1.00 84.00 85 TRP A C 1
ATOM 688 O O . TRP A 1 85 ? 3.939 4.796 -4.773 1.00 84.00 85 TRP A O 1
ATOM 698 N N . SER A 1 86 ? 4.162 6.731 -5.908 1.00 85.31 86 SER A N 1
ATOM 699 C CA . SER A 1 86 ? 4.369 7.578 -4.737 1.00 85.31 86 SER A CA 1
ATOM 700 C C . SER A 1 86 ? 3.127 7.756 -3.858 1.00 85.31 86 SER A C 1
ATOM 702 O O . SER A 1 86 ? 3.286 8.121 -2.691 1.00 85.31 86 SER A O 1
ATOM 704 N N . THR A 1 87 ? 1.908 7.521 -4.361 1.00 84.88 87 THR A N 1
ATOM 705 C CA . THR A 1 87 ? 0.662 7.817 -3.619 1.00 84.88 87 THR A CA 1
ATOM 706 C C . THR A 1 87 ? -0.399 6.722 -3.663 1.00 84.88 87 THR A C 1
ATOM 708 O O . THR A 1 87 ? -1.000 6.422 -2.632 1.00 84.88 87 THR A O 1
ATOM 711 N N . ASN A 1 88 ? -0.646 6.146 -4.838 1.00 85.12 88 ASN A N 1
ATOM 712 C CA . ASN A 1 88 ? -1.855 5.376 -5.141 1.00 85.12 88 ASN A CA 1
ATOM 713 C C . ASN A 1 88 ? -1.583 3.883 -5.350 1.00 85.12 88 ASN A C 1
ATOM 715 O O . ASN A 1 88 ? -2.518 3.084 -5.332 1.00 85.12 88 ASN A O 1
ATOM 719 N N . CYS A 1 89 ? -0.324 3.490 -5.549 1.00 86.25 89 CYS A N 1
ATOM 720 C CA . CYS A 1 89 ? 0.036 2.089 -5.696 1.00 86.25 89 CYS A CA 1
ATOM 721 C C . CYS A 1 89 ? -0.245 1.328 -4.394 1.00 86.25 89 CYS A C 1
ATOM 723 O O . CYS A 1 89 ? 0.223 1.697 -3.313 1.00 86.25 89 CYS A O 1
ATOM 725 N N . ILE A 1 90 ? -1.021 0.251 -4.517 1.00 85.00 90 ILE A N 1
ATOM 726 C CA . ILE A 1 90 ? -1.390 -0.649 -3.412 1.00 85.00 90 ILE A CA 1
ATOM 727 C C . ILE A 1 90 ? -0.485 -1.893 -3.394 1.00 85.00 90 ILE A C 1
ATOM 729 O O . ILE A 1 90 ? -0.495 -2.666 -2.439 1.00 85.00 90 ILE A O 1
ATOM 733 N N . GLY A 1 91 ? 0.350 -2.047 -4.419 1.00 81.44 91 GLY A N 1
ATOM 734 C CA . GLY A 1 91 ? 1.237 -3.181 -4.594 1.00 81.44 91 GLY A CA 1
ATOM 735 C C . GLY A 1 91 ? 2.299 -3.259 -3.508 1.00 81.44 91 GLY A C 1
ATOM 736 O O . GLY A 1 91 ? 2.890 -2.247 -3.122 1.00 81.44 91 GLY A O 1
ATOM 737 N N . ASN A 1 92 ? 2.518 -4.476 -3.016 1.00 73.50 92 ASN A N 1
ATOM 738 C CA . ASN A 1 92 ? 3.454 -4.763 -1.929 1.00 73.50 92 ASN A CA 1
ATOM 739 C C . ASN A 1 92 ? 4.850 -5.154 -2.431 1.00 73.50 92 ASN A C 1
ATOM 741 O O . ASN A 1 92 ? 5.781 -5.196 -1.633 1.00 73.50 92 ASN A O 1
ATOM 745 N N . ALA A 1 93 ? 5.002 -5.397 -3.733 1.00 74.56 93 ALA A N 1
ATOM 746 C CA . ALA A 1 93 ? 6.282 -5.661 -4.375 1.00 74.56 93 ALA A CA 1
ATOM 747 C C . ALA A 1 93 ? 6.539 -4.623 -5.468 1.00 74.56 93 ALA A C 1
ATOM 749 O O . ALA A 1 93 ? 5.655 -4.321 -6.275 1.00 74.56 93 ALA A O 1
ATOM 750 N N . TYR A 1 94 ? 7.749 -4.075 -5.486 1.00 76.44 94 TYR A N 1
ATOM 751 C CA . TYR A 1 94 ? 8.232 -3.223 -6.562 1.00 76.44 94 TYR A CA 1
ATOM 752 C C . TYR A 1 94 ? 9.025 -4.079 -7.551 1.00 76.44 94 TYR A C 1
ATOM 754 O O . TYR A 1 94 ? 9.943 -4.785 -7.145 1.00 76.44 94 TYR A O 1
ATOM 762 N N . TYR A 1 95 ? 8.646 -4.048 -8.829 1.00 70.88 95 TYR A N 1
ATOM 763 C CA . TYR A 1 95 ? 9.142 -4.997 -9.834 1.00 70.88 95 TYR A CA 1
ATOM 764 C C . TYR A 1 95 ? 10.250 -4.438 -10.740 1.00 70.88 95 TYR A C 1
ATOM 766 O O . TYR A 1 95 ? 10.810 -5.203 -11.520 1.00 70.88 95 TYR A O 1
ATOM 774 N N . ASP A 1 96 ? 10.590 -3.141 -10.662 1.00 71.69 96 ASP A N 1
ATOM 775 C CA . ASP A 1 96 ? 11.626 -2.593 -11.556 1.00 71.69 96 ASP A CA 1
ATOM 776 C C . ASP A 1 96 ? 13.040 -3.006 -11.126 1.00 71.69 96 ASP A C 1
ATOM 778 O O . ASP A 1 96 ? 13.873 -3.256 -11.993 1.00 71.69 96 ASP A O 1
ATOM 782 N N . ILE A 1 97 ? 13.314 -3.042 -9.816 1.00 82.25 97 ILE A N 1
ATOM 783 C CA . ILE A 1 97 ? 14.612 -3.423 -9.238 1.00 82.25 97 ILE A CA 1
ATOM 784 C C . ILE A 1 97 ? 14.402 -4.155 -7.911 1.00 82.25 97 ILE A C 1
ATOM 786 O O . ILE A 1 97 ? 13.468 -3.838 -7.167 1.00 82.25 97 ILE A O 1
ATOM 790 N N . SER A 1 98 ? 15.282 -5.104 -7.590 1.00 85.44 98 SER A N 1
ATOM 791 C CA . SER A 1 98 ? 15.289 -5.742 -6.274 1.00 85.44 98 SER A CA 1
ATOM 792 C C . SER A 1 98 ? 15.886 -4.815 -5.208 1.00 85.44 98 SER A C 1
ATOM 794 O O . SER A 1 98 ? 16.564 -3.831 -5.510 1.00 85.44 98 SER A O 1
ATOM 796 N N . PHE A 1 99 ? 15.687 -5.145 -3.927 1.00 88.06 99 PHE A N 1
ATOM 797 C CA . PHE A 1 99 ? 16.354 -4.425 -2.835 1.00 88.06 99 PHE A CA 1
ATOM 798 C C . PHE A 1 99 ? 17.886 -4.498 -2.943 1.00 88.06 99 PHE A C 1
ATOM 800 O O . PHE A 1 99 ? 18.571 -3.528 -2.625 1.00 88.06 99 PHE A O 1
ATOM 807 N N . ARG A 1 100 ? 18.425 -5.629 -3.423 1.00 90.75 100 ARG A N 1
ATOM 808 C CA . ARG A 1 100 ? 19.866 -5.805 -3.642 1.00 90.75 100 ARG A CA 1
ATOM 809 C C . ARG A 1 100 ? 20.372 -4.815 -4.690 1.00 90.75 100 ARG A C 1
ATOM 811 O O . ARG A 1 100 ? 21.312 -4.078 -4.407 1.00 90.75 100 ARG A O 1
ATOM 818 N N . ASP A 1 101 ? 19.692 -4.748 -5.832 1.00 89.25 101 ASP A N 1
ATOM 819 C CA . ASP A 1 101 ? 20.036 -3.830 -6.925 1.00 89.25 101 ASP A CA 1
ATOM 820 C C . ASP A 1 101 ? 19.932 -2.372 -6.463 1.00 89.25 101 ASP A C 1
ATOM 822 O O . ASP A 1 101 ? 20.802 -1.556 -6.747 1.00 89.25 101 ASP A O 1
ATOM 826 N N . TYR A 1 102 ? 18.903 -2.043 -5.674 1.00 89.94 102 TYR A N 1
ATOM 827 C CA . TYR A 1 102 ? 18.756 -0.717 -5.075 1.00 89.94 102 TYR A CA 1
ATOM 828 C C . TYR A 1 102 ? 19.959 -0.333 -4.201 1.00 89.94 102 TYR A C 1
ATOM 830 O O . TYR A 1 102 ? 20.459 0.787 -4.318 1.00 89.94 102 TYR A O 1
ATOM 838 N N . ILE A 1 103 ? 20.442 -1.230 -3.334 1.00 91.69 103 ILE A N 1
ATOM 839 C CA . ILE A 1 103 ? 21.615 -0.959 -2.489 1.00 91.69 103 ILE A CA 1
ATOM 840 C C . ILE A 1 103 ? 22.877 -0.804 -3.337 1.00 91.69 103 ILE A C 1
ATOM 842 O O . ILE A 1 103 ? 23.655 0.122 -3.104 1.00 91.69 103 ILE A O 1
ATOM 846 N N . GLU A 1 104 ? 23.061 -1.664 -4.338 1.00 90.06 104 GLU A N 1
ATOM 847 C CA . GLU A 1 104 ? 24.193 -1.582 -5.257 1.00 90.06 104 GLU A CA 1
ATOM 848 C C . GLU A 1 104 ? 24.205 -0.242 -6.001 1.00 90.06 104 GLU A C 1
ATOM 850 O O . GLU A 1 104 ? 25.203 0.481 -5.957 1.00 90.06 104 GLU A O 1
ATOM 855 N N . PHE A 1 105 ? 23.078 0.148 -6.602 1.00 88.19 105 PHE A N 1
ATOM 856 C CA . PHE A 1 105 ? 22.944 1.436 -7.274 1.00 88.19 105 PHE A CA 1
ATOM 857 C C . PHE A 1 105 ? 23.147 2.597 -6.299 1.00 88.19 105 PHE A C 1
ATOM 859 O O . PHE A 1 105 ? 23.885 3.536 -6.585 1.00 88.19 105 PHE A O 1
ATOM 866 N N . LYS A 1 106 ? 22.581 2.537 -5.094 1.00 89.00 106 LYS A N 1
ATOM 867 C CA . LYS A 1 106 ? 22.764 3.605 -4.106 1.00 89.00 106 LYS A CA 1
ATOM 868 C C . LYS A 1 106 ? 24.222 3.761 -3.666 1.00 89.00 106 LYS A C 1
ATOM 870 O O . LYS A 1 106 ? 24.666 4.886 -3.443 1.00 89.00 106 LYS A O 1
ATOM 875 N N . ASN A 1 107 ? 24.974 2.668 -3.565 1.00 89.69 107 ASN A N 1
ATOM 876 C CA . ASN A 1 107 ? 26.398 2.706 -3.233 1.00 89.69 107 ASN A CA 1
ATOM 877 C C . ASN A 1 107 ? 27.236 3.246 -4.394 1.00 89.69 107 ASN A C 1
ATOM 879 O O . ASN A 1 107 ? 28.050 4.140 -4.171 1.00 89.69 107 ASN A O 1
ATOM 883 N N . LYS A 1 108 ? 26.971 2.796 -5.628 1.00 87.94 108 LYS A N 1
ATOM 884 C CA . LYS A 1 108 ? 27.606 3.354 -6.833 1.00 87.94 108 LYS A CA 1
ATOM 885 C C . LYS A 1 108 ? 27.326 4.854 -6.983 1.00 87.94 108 LYS A C 1
ATOM 887 O O . LYS A 1 108 ? 28.201 5.603 -7.412 1.00 87.94 108 LYS A O 1
ATOM 892 N N . LEU A 1 109 ? 26.120 5.309 -6.614 1.00 85.94 109 LEU A N 1
ATOM 893 C CA . LEU A 1 109 ? 25.762 6.732 -6.630 1.00 85.94 109 LEU A CA 1
ATOM 894 C C . LEU A 1 109 ? 26.651 7.532 -5.678 1.00 85.94 109 LEU A C 1
ATOM 896 O O . LEU A 1 109 ? 27.158 8.586 -6.045 1.00 85.94 109 LEU A O 1
ATOM 900 N N . LYS A 1 110 ? 26.847 7.019 -4.458 1.00 86.25 110 LYS A N 1
ATOM 901 C CA . LYS A 1 110 ? 27.672 7.658 -3.425 1.00 86.25 110 LYS A CA 1
ATOM 902 C C . LYS A 1 110 ? 29.154 7.675 -3.780 1.00 86.25 110 LYS A C 1
ATOM 904 O O . LYS A 1 110 ? 29.830 8.641 -3.453 1.00 86.25 110 LYS A O 1
ATOM 909 N N . SER A 1 111 ? 29.651 6.633 -4.441 1.00 85.31 111 SER A N 1
ATOM 910 C CA . SER A 1 111 ? 31.045 6.559 -4.884 1.00 85.31 11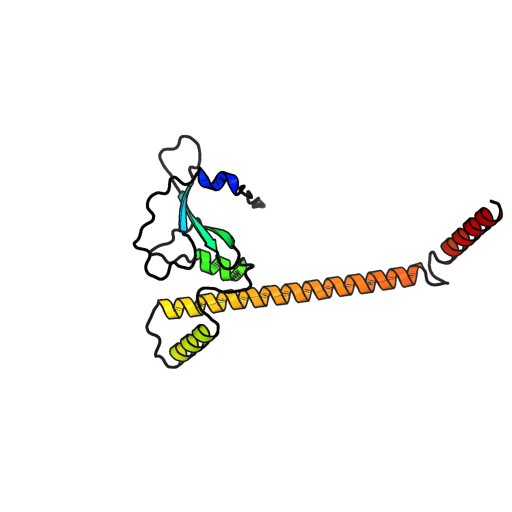1 SER A CA 1
ATOM 911 C C . SER A 1 111 ? 31.317 7.354 -6.168 1.00 85.31 111 SER A C 1
ATOM 913 O O . SER A 1 111 ? 32.428 7.297 -6.680 1.00 85.31 111 SER A O 1
ATOM 915 N N . GLY A 1 112 ? 30.318 8.057 -6.719 1.00 81.12 112 GLY A N 1
ATOM 916 C CA . GLY A 1 112 ? 30.456 8.832 -7.956 1.00 81.12 112 GLY A CA 1
ATOM 917 C C . GLY A 1 112 ? 30.588 7.982 -9.226 1.00 81.12 112 GLY A C 1
ATOM 918 O O . GLY A 1 112 ? 30.913 8.520 -10.277 1.00 81.12 112 GLY A O 1
ATOM 919 N N . LEU A 1 113 ? 30.328 6.669 -9.150 1.00 74.12 113 LEU A N 1
ATOM 920 C CA . LEU A 1 113 ? 30.409 5.755 -10.297 1.00 74.12 113 LEU A CA 1
ATOM 921 C C . LEU A 1 113 ? 29.125 5.720 -11.146 1.00 74.12 113 LEU A C 1
ATOM 923 O O . LEU A 1 113 ? 29.157 5.196 -12.259 1.00 74.12 113 LEU A O 1
ATOM 927 N N . ILE A 1 114 ? 27.992 6.244 -10.656 1.00 65.38 114 ILE A N 1
ATOM 928 C CA . ILE A 1 114 ? 26.750 6.290 -11.448 1.00 65.38 114 ILE A CA 1
ATOM 929 C C . ILE A 1 114 ? 26.771 7.437 -12.449 1.00 65.38 114 ILE A C 1
ATOM 931 O O . ILE A 1 114 ? 26.635 8.607 -12.083 1.00 65.38 114 ILE A O 1
ATOM 935 N N . ASN A 1 115 ? 26.772 7.058 -13.725 1.00 61.81 115 ASN A N 1
ATOM 936 C CA . ASN A 1 115 ? 26.668 7.983 -14.849 1.00 61.81 115 ASN A CA 1
ATOM 937 C C . ASN A 1 115 ? 25.400 7.783 -15.692 1.00 61.81 115 ASN A C 1
ATOM 939 O O . ASN A 1 115 ? 25.079 8.653 -16.500 1.00 61.81 115 ASN A O 1
ATOM 943 N N . SER A 1 116 ? 24.636 6.697 -15.500 1.00 76.25 116 SER A N 1
ATOM 944 C CA . SER A 1 116 ? 23.445 6.455 -16.320 1.00 76.25 116 SER A CA 1
ATOM 945 C C . SER A 1 116 ? 22.194 7.145 -15.756 1.00 76.25 116 SER A C 1
ATOM 947 O O . SER A 1 116 ? 21.910 7.130 -14.554 1.00 76.25 116 SER A O 1
ATOM 949 N N . PHE A 1 117 ? 21.424 7.775 -16.646 1.00 75.56 117 PHE A N 1
ATOM 950 C CA . PHE A 1 117 ? 20.123 8.369 -16.323 1.00 75.56 117 PHE A CA 1
ATOM 951 C C . PHE A 1 117 ? 19.133 7.317 -15.786 1.00 75.56 117 PHE A C 1
ATOM 953 O O . PHE A 1 117 ? 18.366 7.593 -14.860 1.00 75.56 117 PHE A O 1
ATOM 960 N N . ASP A 1 118 ? 19.203 6.095 -16.317 1.00 75.62 118 ASP A N 1
ATOM 961 C CA . ASP A 1 118 ? 18.300 4.997 -15.976 1.00 75.62 118 ASP A CA 1
ATOM 962 C C . ASP A 1 118 ? 18.493 4.482 -14.545 1.00 75.62 118 ASP A C 1
ATOM 964 O O . ASP A 1 118 ? 17.505 4.274 -13.837 1.00 75.62 118 ASP A O 1
ATOM 968 N N . GLU A 1 119 ? 19.735 4.338 -14.070 1.00 78.50 119 GLU A N 1
ATOM 969 C CA . GLU A 1 119 ? 20.005 3.923 -12.685 1.00 78.50 119 GLU A CA 1
ATOM 970 C C . GLU A 1 119 ? 19.505 4.972 -11.682 1.00 78.50 119 GLU A C 1
ATOM 972 O O . GLU A 1 119 ? 18.877 4.628 -10.678 1.00 78.50 119 GLU A O 1
ATOM 977 N N . LYS A 1 120 ? 19.698 6.269 -11.973 1.00 82.56 120 LYS A N 1
ATOM 978 C CA . LYS A 1 120 ? 19.181 7.363 -11.128 1.00 82.56 120 LYS A CA 1
ATOM 979 C C . LYS A 1 120 ? 17.652 7.338 -11.047 1.00 82.56 120 LYS A C 1
ATOM 981 O O . LYS A 1 120 ? 17.085 7.496 -9.963 1.00 82.56 120 LYS A O 1
ATOM 986 N N . GLN A 1 121 ? 16.980 7.107 -12.174 1.00 79.50 121 GLN A N 1
ATOM 987 C CA . GLN A 1 121 ? 15.524 6.948 -12.224 1.00 79.50 121 GLN A CA 1
ATOM 988 C C . GLN A 1 121 ? 15.049 5.718 -11.441 1.00 79.50 121 GLN A C 1
ATOM 990 O O . GLN A 1 121 ? 14.063 5.806 -10.707 1.00 79.50 121 GLN A O 1
ATOM 995 N N . ALA A 1 122 ? 15.752 4.590 -11.549 1.00 80.69 122 ALA A N 1
ATOM 996 C CA . ALA A 1 122 ? 15.412 3.369 -10.826 1.00 80.69 122 ALA A CA 1
ATOM 997 C C . ALA A 1 122 ? 15.497 3.559 -9.301 1.00 80.69 122 ALA A C 1
ATOM 999 O O . ALA A 1 122 ? 14.552 3.203 -8.591 1.00 80.69 122 ALA A O 1
ATOM 1000 N N . ILE A 1 123 ? 16.567 4.201 -8.807 1.00 85.94 123 ILE A N 1
ATOM 1001 C CA . ILE A 1 123 ? 16.707 4.576 -7.388 1.00 85.94 123 ILE A CA 1
ATOM 1002 C C . ILE A 1 123 ? 15.523 5.447 -6.953 1.00 85.94 123 ILE A C 1
ATOM 1004 O O . ILE A 1 123 ? 14.831 5.114 -5.989 1.00 85.94 123 ILE A O 1
ATOM 1008 N N . ARG A 1 124 ? 15.253 6.539 -7.682 1.00 85.56 124 ARG A N 1
ATOM 1009 C CA . ARG A 1 124 ? 14.191 7.498 -7.338 1.00 85.56 124 ARG A CA 1
ATOM 1010 C C . ARG A 1 124 ? 12.826 6.823 -7.218 1.00 85.56 124 ARG A C 1
ATOM 1012 O O . ARG A 1 124 ? 12.090 7.081 -6.268 1.00 85.56 124 ARG A O 1
ATOM 1019 N N . ARG A 1 125 ? 12.468 5.953 -8.163 1.00 83.81 125 ARG A N 1
ATOM 1020 C CA . ARG A 1 125 ? 11.174 5.259 -8.138 1.00 83.81 125 ARG A CA 1
ATOM 1021 C C . ARG A 1 125 ? 11.061 4.266 -6.985 1.00 83.81 125 ARG A C 1
ATOM 1023 O O . ARG A 1 125 ? 10.018 4.230 -6.331 1.00 83.81 125 ARG A O 1
ATOM 1030 N N . TYR A 1 126 ? 12.130 3.524 -6.692 1.00 86.62 126 TYR A N 1
ATOM 1031 C CA . TYR A 1 126 ? 12.175 2.626 -5.536 1.00 86.62 126 TYR A CA 1
ATOM 1032 C C . TYR A 1 126 ? 11.965 3.397 -4.224 1.00 86.62 126 TYR A C 1
ATOM 1034 O O . TYR A 1 126 ? 11.197 2.977 -3.353 1.00 86.62 126 TYR A O 1
ATOM 1042 N N . GLU A 1 127 ? 12.595 4.567 -4.092 1.00 90.75 127 GLU A N 1
ATOM 1043 C CA . GLU A 1 127 ? 12.420 5.448 -2.935 1.00 90.75 127 GLU A CA 1
ATOM 1044 C C . GLU A 1 127 ? 10.981 5.974 -2.828 1.00 90.75 127 GLU A C 1
ATOM 1046 O O . GLU A 1 127 ? 10.393 5.915 -1.745 1.00 90.75 127 GLU A O 1
ATOM 1051 N N . LEU A 1 128 ? 10.369 6.418 -3.933 1.00 89.12 128 LEU A N 1
ATOM 1052 C CA . LEU A 1 128 ? 8.967 6.863 -3.952 1.00 89.12 128 LEU A CA 1
ATOM 1053 C C . LEU A 1 128 ? 8.000 5.750 -3.532 1.00 89.12 128 LEU A C 1
ATOM 1055 O O . LEU A 1 128 ? 7.105 5.984 -2.713 1.00 89.12 128 LEU A O 1
ATOM 1059 N N . TRP A 1 129 ? 8.192 4.540 -4.059 1.00 89.12 129 TRP A N 1
ATOM 1060 C CA . TRP A 1 129 ? 7.399 3.374 -3.679 1.00 89.12 129 TRP A CA 1
ATOM 1061 C C . TRP A 1 129 ? 7.567 3.044 -2.187 1.00 89.12 129 TRP A C 1
ATOM 1063 O O . TRP A 1 129 ? 6.577 2.884 -1.468 1.00 89.12 129 TRP A O 1
ATOM 1073 N N . THR A 1 130 ? 8.805 3.051 -1.686 1.00 90.50 130 THR A N 1
ATOM 1074 C CA . THR A 1 130 ? 9.115 2.788 -0.271 1.00 90.50 130 THR A CA 1
ATOM 1075 C C . THR A 1 130 ? 8.455 3.819 0.650 1.00 90.50 130 THR A C 1
ATOM 1077 O O . THR A 1 130 ? 7.843 3.466 1.661 1.00 90.50 130 THR A O 1
ATOM 1080 N N . GLN A 1 131 ? 8.509 5.107 0.295 1.00 91.81 131 GLN A N 1
ATOM 1081 C CA . GLN A 1 131 ? 7.848 6.169 1.058 1.00 91.81 131 GLN A CA 1
ATOM 1082 C C . GLN A 1 131 ? 6.331 5.972 1.123 1.00 91.81 131 GLN A C 1
ATOM 1084 O O . GLN A 1 131 ? 5.726 6.171 2.181 1.00 91.81 131 GLN A O 1
ATOM 1089 N N . ASN A 1 132 ? 5.706 5.572 0.014 1.00 92.38 132 ASN A N 1
ATOM 1090 C CA . ASN A 1 132 ? 4.282 5.261 -0.010 1.00 92.38 132 ASN A CA 1
ATOM 1091 C C . ASN A 1 132 ? 3.951 4.066 0.898 1.00 92.38 132 ASN A C 1
ATOM 1093 O O . ASN A 1 132 ? 3.033 4.152 1.719 1.00 92.38 132 ASN A O 1
ATOM 1097 N N . ALA A 1 133 ? 4.734 2.984 0.821 1.00 89.38 133 ALA A N 1
ATOM 1098 C CA . ALA A 1 133 ? 4.572 1.810 1.676 1.00 89.38 133 ALA A CA 1
ATOM 1099 C C . ALA A 1 133 ? 4.645 2.182 3.170 1.00 89.38 133 ALA A C 1
ATOM 1101 O O . ALA A 1 133 ? 3.745 1.844 3.942 1.00 89.38 133 ALA A O 1
ATOM 1102 N N . ILE A 1 134 ? 5.636 2.989 3.568 1.00 92.06 134 ILE A N 1
ATOM 1103 C CA . ILE A 1 134 ? 5.759 3.506 4.941 1.00 92.06 134 ILE A CA 1
ATOM 1104 C C . ILE A 1 134 ? 4.526 4.330 5.335 1.00 92.06 134 ILE A C 1
ATOM 1106 O O . ILE A 1 134 ? 3.978 4.150 6.426 1.00 92.06 134 ILE A O 1
ATOM 1110 N N . ARG A 1 135 ? 4.054 5.229 4.460 1.00 93.50 135 ARG A N 1
ATOM 1111 C CA . ARG A 1 135 ? 2.854 6.045 4.712 1.00 93.50 135 ARG A CA 1
ATOM 1112 C C . ARG A 1 135 ? 1.605 5.182 4.906 1.00 93.50 135 ARG A C 1
ATOM 1114 O O . ARG A 1 135 ? 0.789 5.485 5.777 1.00 93.50 135 ARG A O 1
ATOM 1121 N N . ARG A 1 136 ? 1.448 4.098 4.143 1.00 92.56 136 ARG A N 1
ATOM 1122 C CA . ARG A 1 136 ? 0.343 3.136 4.306 1.00 92.56 136 ARG A CA 1
ATOM 1123 C C . ARG A 1 136 ? 0.415 2.416 5.650 1.00 92.56 136 ARG A C 1
ATOM 1125 O O . ARG A 1 136 ? -0.587 2.376 6.358 1.00 92.56 136 ARG A O 1
ATOM 1132 N N . VAL A 1 137 ? 1.596 1.941 6.046 1.00 91.50 137 VAL A N 1
ATOM 1133 C CA . VAL A 1 137 ? 1.799 1.292 7.352 1.00 91.50 137 VAL A CA 1
ATOM 1134 C C . VAL A 1 137 ? 1.489 2.251 8.504 1.00 91.50 137 VAL A C 1
ATOM 1136 O O . VAL A 1 137 ? 0.800 1.872 9.450 1.00 91.50 137 VAL A O 1
ATOM 1139 N N . LYS A 1 138 ? 1.934 3.514 8.427 1.00 95.25 138 LYS A N 1
ATOM 1140 C CA . LYS A 1 138 ? 1.611 4.536 9.439 1.00 95.25 138 LYS A CA 1
ATOM 1141 C C . LYS A 1 138 ? 0.101 4.758 9.569 1.00 95.25 138 LYS A C 1
ATOM 1143 O O . LYS A 1 138 ? -0.411 4.728 10.687 1.00 95.25 138 LYS A O 1
ATOM 1148 N N . ARG A 1 139 ? -0.609 4.906 8.444 1.00 93.00 139 ARG A N 1
ATOM 1149 C CA . ARG A 1 139 ? -2.076 5.046 8.425 1.00 93.00 139 ARG A CA 1
ATOM 1150 C C . ARG A 1 139 ? -2.776 3.825 9.024 1.00 93.00 139 ARG A C 1
ATOM 1152 O O . ARG A 1 139 ? -3.632 3.986 9.887 1.00 93.00 139 ARG A O 1
ATOM 1159 N N . ALA A 1 140 ? -2.363 2.615 8.649 1.00 93.00 140 ALA A N 1
ATOM 1160 C CA . ALA A 1 140 ? -2.915 1.381 9.211 1.00 93.00 140 ALA A CA 1
ATOM 1161 C C . ALA A 1 140 ? -2.716 1.297 10.736 1.00 93.00 140 ALA A C 1
ATOM 1163 O O . ALA A 1 140 ? -3.640 0.946 11.467 1.00 93.00 140 ALA A O 1
ATOM 1164 N N . ARG A 1 141 ? -1.540 1.695 11.245 1.00 95.94 141 ARG A N 1
ATOM 1165 C CA . ARG A 1 141 ? -1.267 1.757 12.694 1.00 95.94 141 ARG A CA 1
ATOM 1166 C C . ARG A 1 141 ? -2.134 2.785 13.416 1.00 95.94 141 ARG A C 1
ATOM 1168 O O . ARG A 1 141 ? -2.534 2.552 14.554 1.00 95.94 141 ARG A O 1
ATOM 1175 N N . GLU A 1 142 ? -2.398 3.932 12.798 1.00 97.31 142 GLU A N 1
ATOM 1176 C CA . GLU A 1 142 ? -3.291 4.947 13.359 1.00 97.31 142 GLU A CA 1
ATOM 1177 C C . GLU A 1 142 ? -4.737 4.452 13.428 1.00 97.31 142 GLU A C 1
ATOM 1179 O O . GLU A 1 142 ? -5.350 4.522 14.491 1.00 97.31 142 GLU A O 1
ATOM 1184 N N . ILE A 1 143 ? -5.250 3.875 12.340 1.00 95.88 143 ILE A N 1
ATOM 1185 C CA . ILE A 1 143 ? -6.588 3.272 12.307 1.00 95.88 143 ILE A CA 1
ATOM 1186 C C . ILE A 1 143 ? -6.694 2.161 13.358 1.00 95.88 143 ILE A C 1
ATOM 1188 O O . ILE A 1 143 ? -7.639 2.148 14.140 1.00 95.88 143 ILE A O 1
ATOM 1192 N N . GLY A 1 144 ? -5.678 1.300 13.472 1.00 96.75 144 GLY A N 1
ATOM 1193 C CA . GLY A 1 144 ? -5.633 0.263 14.503 1.00 96.75 144 GLY A CA 1
ATOM 1194 C C . GLY A 1 144 ? -5.666 0.815 15.934 1.00 96.75 144 GLY A C 1
ATOM 1195 O O . GLY A 1 144 ? -6.275 0.204 16.806 1.00 96.75 144 GLY A O 1
ATOM 1196 N N . ARG A 1 145 ? -5.064 1.986 16.197 1.00 97.00 145 ARG A N 1
ATOM 1197 C CA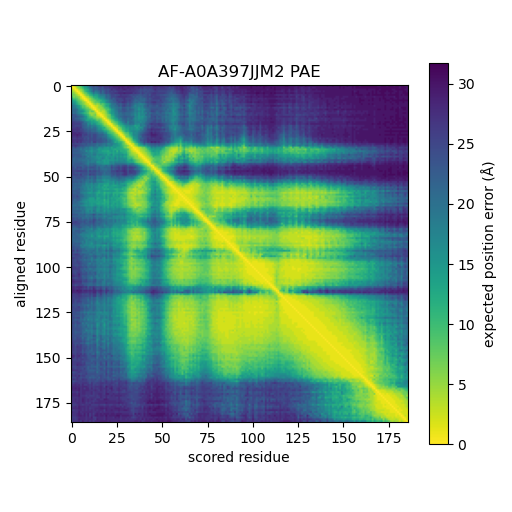 . ARG A 1 145 ? -5.186 2.670 17.500 1.00 97.00 145 ARG A CA 1
ATOM 1198 C C . ARG A 1 145 ? -6.612 3.166 17.752 1.00 97.00 145 ARG A C 1
ATOM 1200 O O . ARG A 1 145 ? -7.110 2.972 18.855 1.00 97.00 145 ARG A O 1
ATOM 1207 N N . LYS A 1 146 ? -7.265 3.753 16.742 1.00 96.56 146 LYS A N 1
ATOM 1208 C CA . LYS A 1 146 ? -8.657 4.233 16.841 1.00 96.56 146 LYS A CA 1
ATOM 1209 C C . LYS A 1 146 ? -9.630 3.083 17.106 1.00 96.56 146 LYS A C 1
ATOM 1211 O O . LYS A 1 146 ? -10.431 3.180 18.025 1.00 96.56 146 LYS A O 1
ATOM 1216 N N . ILE A 1 147 ? -9.493 1.974 16.377 1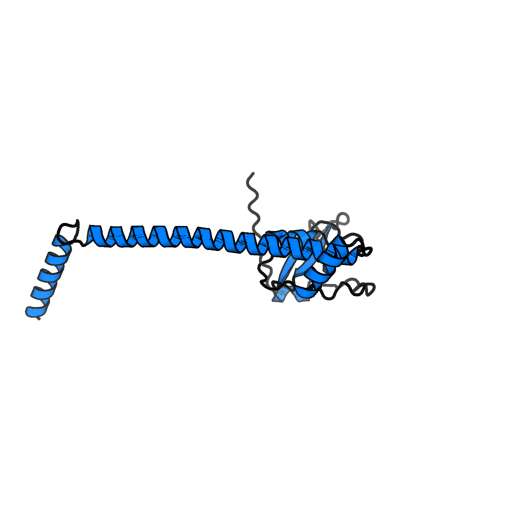.00 95.81 147 ILE A N 1
ATOM 1217 C CA . ILE A 1 147 ? -10.308 0.765 16.583 1.00 95.81 147 ILE A CA 1
ATOM 1218 C C . ILE A 1 147 ? -10.126 0.224 18.006 1.00 95.81 147 ILE A C 1
ATOM 1220 O O . ILE A 1 147 ? -11.109 -0.049 18.686 1.00 95.81 147 ILE A O 1
ATOM 1224 N N . ARG A 1 148 ? -8.884 0.132 18.503 1.00 95.81 148 ARG A N 1
ATOM 1225 C CA . ARG A 1 148 ? -8.634 -0.302 19.888 1.00 95.81 148 ARG A CA 1
ATOM 1226 C C . ARG A 1 148 ? -9.292 0.613 20.920 1.00 95.81 148 ARG A C 1
ATOM 1228 O O . ARG A 1 148 ? -9.876 0.106 21.869 1.00 95.81 148 ARG A O 1
ATOM 1235 N N . ALA A 1 149 ? -9.215 1.931 20.740 1.00 96.25 149 ALA A N 1
ATOM 1236 C CA . ALA A 1 149 ? -9.860 2.881 21.645 1.00 96.25 149 ALA A CA 1
ATOM 1237 C C . ALA A 1 149 ? -11.388 2.713 21.654 1.00 96.25 149 ALA A C 1
ATOM 1239 O O . ALA A 1 149 ? -11.981 2.655 22.727 1.00 96.25 149 ALA A O 1
ATOM 1240 N N . ILE A 1 150 ? -12.007 2.564 20.477 1.00 96.12 150 ILE A N 1
ATOM 1241 C CA . ILE A 1 150 ? -13.447 2.300 20.349 1.00 96.12 150 ILE A CA 1
ATOM 1242 C C . ILE A 1 150 ? -13.825 1.004 21.072 1.00 96.12 150 ILE A C 1
ATOM 1244 O O . ILE A 1 150 ? -14.775 1.009 21.845 1.00 96.12 150 ILE A O 1
ATOM 1248 N N . ASN A 1 151 ? -13.055 -0.072 20.894 1.00 95.31 151 ASN A N 1
ATOM 1249 C CA . ASN A 1 151 ? -13.328 -1.348 21.559 1.00 95.31 151 ASN A CA 1
ATOM 1250 C C . ASN A 1 151 ? -13.236 -1.241 23.089 1.00 95.31 151 ASN A C 1
ATOM 1252 O O . ASN A 1 151 ? -14.094 -1.777 23.781 1.00 95.31 151 ASN A O 1
ATOM 1256 N N . ILE A 1 152 ? -12.244 -0.517 23.621 1.00 95.31 152 ILE A N 1
ATOM 1257 C CA . ILE A 1 152 ? -12.121 -0.273 25.070 1.00 95.31 152 ILE A CA 1
ATOM 1258 C C . ILE A 1 152 ? -13.328 0.513 25.591 1.00 95.31 152 ILE A C 1
ATOM 1260 O O . ILE A 1 152 ? -13.875 0.180 26.638 1.00 95.31 152 ILE A O 1
ATOM 1264 N N . ILE A 1 153 ? -13.746 1.556 24.869 1.00 94.31 153 ILE A N 1
ATOM 1265 C CA . ILE A 1 153 ? -14.910 2.366 25.242 1.00 94.31 153 ILE A CA 1
ATOM 1266 C C . ILE A 1 153 ? -16.176 1.506 25.224 1.00 94.31 153 ILE A C 1
ATOM 1268 O O . ILE A 1 153 ? -16.911 1.510 26.204 1.00 94.31 153 ILE A O 1
ATOM 1272 N N . ALA A 1 154 ? -16.404 0.736 24.158 1.00 91.75 154 ALA A N 1
ATOM 1273 C CA . ALA A 1 154 ? -17.550 -0.161 24.043 1.00 91.75 154 ALA A CA 1
ATOM 1274 C C . ALA A 1 154 ? -17.582 -1.196 25.177 1.00 91.75 154 ALA A C 1
ATOM 1276 O O . ALA A 1 154 ? -18.626 -1.400 25.790 1.00 91.75 154 ALA A O 1
ATOM 1277 N N . GLN A 1 155 ? -16.433 -1.791 25.512 1.00 93.19 155 GLN A N 1
ATOM 1278 C CA . GLN A 1 155 ? -16.326 -2.721 26.633 1.00 93.19 155 GLN A CA 1
ATOM 1279 C C . GLN A 1 155 ? -16.678 -2.045 27.964 1.00 93.19 155 GLN A C 1
ATOM 1281 O O . GLN A 1 155 ? -17.501 -2.565 28.708 1.00 93.19 155 GLN A O 1
ATOM 1286 N N . LYS A 1 156 ? -16.119 -0.862 28.248 1.00 90.06 156 LYS A N 1
ATOM 1287 C CA . LYS A 1 156 ? -16.440 -0.120 29.477 1.00 90.06 156 LYS A CA 1
ATOM 1288 C C . LYS A 1 156 ? -17.904 0.305 29.552 1.00 90.06 156 LYS A C 1
ATOM 1290 O O . LYS A 1 156 ? -18.469 0.321 30.639 1.00 90.06 156 LYS A O 1
ATOM 1295 N N . TRP A 1 157 ? -18.518 0.639 28.419 1.00 88.62 157 TRP A N 1
ATOM 1296 C CA . TRP A 1 157 ? -19.950 0.927 28.352 1.00 88.62 157 TRP A CA 1
ATOM 1297 C C . TRP A 1 157 ? -20.789 -0.298 28.706 1.00 88.62 157 TRP A C 1
ATOM 1299 O O . TRP A 1 157 ? -21.699 -0.179 29.518 1.00 88.62 157 TRP A O 1
ATOM 1309 N N . LEU A 1 158 ? -20.464 -1.471 28.156 1.00 86.75 158 LEU A N 1
ATOM 1310 C CA . LEU A 1 158 ? -21.140 -2.721 28.517 1.00 86.75 158 LEU A CA 1
ATOM 1311 C C . LEU A 1 158 ? -20.955 -3.048 30.003 1.00 86.75 158 LEU A C 1
ATOM 1313 O O . LEU A 1 158 ? -21.927 -3.358 30.685 1.00 86.75 158 LEU A O 1
ATOM 1317 N N . GLU A 1 159 ? -19.731 -2.917 30.519 1.00 86.88 159 GLU A N 1
ATOM 1318 C CA . GLU A 1 159 ? -19.451 -3.098 31.945 1.00 86.88 159 GLU A CA 1
ATOM 1319 C C . GLU A 1 159 ? -20.285 -2.142 32.806 1.00 86.88 159 GLU A C 1
ATOM 1321 O O . GLU A 1 159 ? -20.854 -2.578 33.795 1.00 86.88 159 GLU A O 1
ATOM 1326 N N . TYR A 1 160 ? -20.406 -0.865 32.433 1.00 82.56 160 TYR A N 1
ATOM 1327 C CA . TYR A 1 160 ? -21.204 0.117 33.173 1.00 82.56 160 TYR A CA 1
ATOM 1328 C C . TYR A 1 160 ? -22.714 -0.169 33.125 1.00 82.56 160 TYR A C 1
ATOM 1330 O O . TYR A 1 160 ? -23.390 -0.064 34.146 1.00 82.56 160 TYR A O 1
ATOM 1338 N N . MET A 1 161 ? -23.244 -0.557 31.962 1.00 80.88 161 MET A N 1
ATOM 1339 C CA . MET A 1 161 ? -24.674 -0.839 31.780 1.00 80.88 161 MET A CA 1
ATOM 1340 C C . MET A 1 161 ? -25.148 -2.057 32.580 1.00 80.88 161 MET A C 1
ATOM 1342 O O . MET A 1 161 ? -26.260 -2.044 33.108 1.00 80.88 161 MET A O 1
ATOM 1346 N N . TYR A 1 162 ? -24.312 -3.095 32.659 1.00 77.19 162 TYR A N 1
ATOM 1347 C CA . TYR A 1 162 ? -24.682 -4.406 33.204 1.00 77.19 162 TYR A CA 1
ATOM 1348 C C . TYR A 1 162 ? -23.979 -4.768 34.522 1.00 77.19 162 TYR A C 1
ATOM 1350 O O . TYR A 1 162 ? -24.122 -5.893 35.002 1.00 77.19 162 TYR A O 1
ATOM 1358 N N . ARG A 1 163 ? -23.223 -3.848 35.135 1.00 82.31 163 ARG A N 1
ATOM 1359 C CA . ARG A 1 163 ? -22.729 -4.019 36.512 1.00 82.31 163 ARG A CA 1
ATOM 1360 C C . ARG A 1 163 ? -23.921 -4.184 37.473 1.00 82.31 163 ARG A C 1
ATOM 1362 O O . ARG A 1 163 ? -24.945 -3.579 37.200 1.00 82.31 163 ARG A O 1
ATOM 1369 N N . PRO A 1 164 ? -23.831 -4.930 38.592 1.00 71.56 164 PRO A N 1
ATOM 1370 C CA . PRO A 1 164 ? -24.958 -5.121 39.521 1.00 71.56 164 PRO A CA 1
ATOM 1371 C C . PRO A 1 164 ? -25.669 -3.846 40.022 1.00 71.56 164 PRO A C 1
ATOM 1373 O O . PRO A 1 164 ? -26.861 -3.889 40.301 1.00 71.56 164 PRO A O 1
ATOM 1376 N N . ASP A 1 165 ? -24.957 -2.722 40.118 1.00 72.88 165 ASP A N 1
ATOM 1377 C CA . ASP A 1 165 ? -25.447 -1.370 40.447 1.00 72.88 165 ASP A CA 1
ATOM 1378 C C . ASP A 1 165 ? -25.639 -0.470 39.203 1.00 72.88 165 ASP A C 1
ATOM 1380 O O . ASP A 1 165 ? -25.868 0.734 39.310 1.00 72.88 165 ASP A O 1
ATOM 1384 N N . GLY A 1 166 ? -25.498 -1.050 38.015 1.00 70.69 166 GLY A N 1
ATOM 1385 C CA . GLY A 1 166 ? -25.590 -0.407 36.712 1.00 70.69 166 GLY A CA 1
ATOM 1386 C C . GLY A 1 166 ? -27.028 -0.198 36.243 1.00 70.69 166 GLY A C 1
ATOM 1387 O O . GLY A 1 166 ? -27.979 -0.776 36.768 1.00 70.69 166 GLY A O 1
ATOM 1388 N N . LEU A 1 167 ? -27.171 0.633 35.209 1.00 70.19 167 LEU A N 1
ATOM 1389 C CA . LEU A 1 167 ? -28.452 1.179 34.744 1.00 70.19 167 LEU A CA 1
ATOM 1390 C C . LEU A 1 167 ? -29.512 0.126 34.399 1.00 70.19 167 LEU A C 1
ATOM 1392 O O . LEU A 1 167 ? -30.686 0.366 34.649 1.00 70.19 167 LEU A O 1
ATOM 1396 N N . CYS A 1 168 ? -29.111 -1.018 33.840 1.00 76.00 168 CYS A N 1
ATOM 1397 C CA . CYS A 1 168 ? -30.047 -2.046 33.378 1.00 76.00 168 CYS A CA 1
ATOM 1398 C C . CYS A 1 168 ? -29.876 -3.396 34.083 1.00 76.00 168 CYS A C 1
ATOM 1400 O O . CYS A 1 168 ? -30.535 -4.358 33.699 1.00 76.00 168 CYS A O 1
ATOM 1402 N N . ALA A 1 169 ? -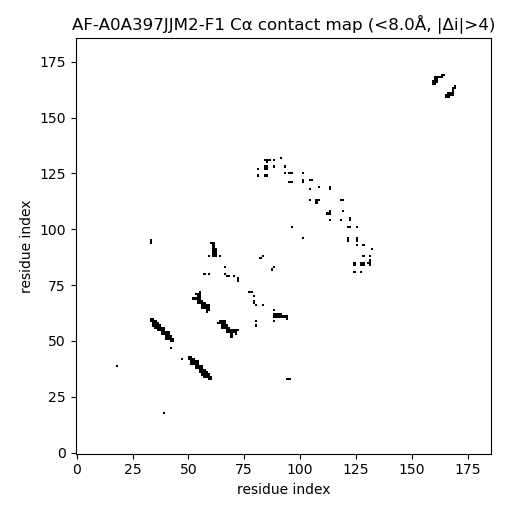29.002 -3.525 35.085 1.00 71.69 169 ALA A N 1
ATOM 1403 C CA . ALA A 1 169 ? -28.780 -4.824 35.725 1.00 71.69 169 ALA A CA 1
ATOM 1404 C C . ALA A 1 169 ? -29.977 -5.286 36.562 1.00 71.69 169 ALA A C 1
ATOM 1406 O O . ALA A 1 169 ? -30.322 -6.467 36.538 1.00 71.69 169 ALA A O 1
ATOM 1407 N N . SER A 1 170 ? -30.644 -4.357 37.248 1.00 73.25 170 SER A N 1
ATOM 1408 C CA . SER A 1 170 ? -31.880 -4.620 37.987 1.00 73.25 170 SER A CA 1
ATOM 1409 C C . SER A 1 170 ? -33.030 -4.994 37.049 1.00 73.25 170 SER A C 1
ATOM 1411 O O . SER A 1 170 ? -33.701 -5.996 37.282 1.00 73.25 170 SER A O 1
ATOM 1413 N N . GLU A 1 171 ? -33.216 -4.253 35.954 1.00 74.31 171 GLU A N 1
ATOM 1414 C CA . GLU A 1 171 ? -34.234 -4.539 34.933 1.00 74.31 171 GLU A CA 1
ATOM 1415 C C . GLU A 1 171 ? -33.991 -5.889 34.244 1.00 74.31 171 GLU A C 1
ATOM 1417 O O . GLU A 1 171 ? -34.922 -6.671 34.058 1.00 74.31 171 GLU A O 1
ATOM 1422 N N . LEU A 1 172 ? -32.732 -6.203 33.924 1.00 76.06 172 LEU A N 1
ATOM 1423 C CA . LEU A 1 172 ? -32.338 -7.478 33.326 1.00 76.06 172 LEU A CA 1
ATOM 1424 C C . LEU A 1 172 ? -32.577 -8.652 34.285 1.00 76.06 172 LEU A C 1
ATOM 1426 O O . LEU A 1 172 ? -33.100 -9.684 33.866 1.00 76.06 172 LEU A O 1
ATOM 1430 N N . ALA A 1 173 ? -32.231 -8.501 35.567 1.00 76.88 173 ALA A N 1
ATOM 1431 C CA . ALA A 1 173 ? -32.492 -9.515 36.587 1.00 76.88 173 ALA A CA 1
ATOM 1432 C C . ALA A 1 173 ? -33.997 -9.785 36.742 1.00 76.88 173 ALA A C 1
ATOM 1434 O O . ALA A 1 173 ? -34.411 -10.943 36.816 1.00 76.88 173 ALA A O 1
ATOM 1435 N N . LEU A 1 174 ? -34.813 -8.729 36.712 1.00 78.69 174 LEU A N 1
ATOM 1436 C CA . LEU A 1 174 ? -36.269 -8.829 36.777 1.00 78.69 174 LEU A CA 1
ATOM 1437 C C . LEU A 1 174 ? -36.833 -9.553 35.546 1.00 78.69 174 LEU A C 1
ATOM 1439 O O . LEU A 1 174 ? -37.685 -10.429 35.672 1.00 78.69 174 LEU A O 1
ATOM 1443 N N . HIS A 1 175 ? -36.303 -9.256 34.357 1.00 78.62 175 HIS A N 1
ATOM 1444 C CA . HIS A 1 175 ? -36.696 -9.928 33.118 1.00 78.62 175 HIS A CA 1
ATOM 1445 C C . HIS A 1 175 ? -36.368 -11.430 33.137 1.00 78.62 175 HIS A C 1
ATOM 1447 O O . HIS A 1 175 ? -37.194 -12.248 32.736 1.00 78.62 175 HIS A O 1
ATOM 1453 N N . TYR A 1 176 ? -35.196 -11.813 33.655 1.00 79.44 176 TYR A N 1
ATOM 1454 C CA . TYR A 1 176 ? -34.829 -13.224 33.817 1.00 79.44 176 TYR A CA 1
ATOM 1455 C C . TYR A 1 176 ? -35.681 -13.949 34.862 1.00 79.44 176 TYR A C 1
ATOM 1457 O O . TYR A 1 176 ? -36.048 -15.100 34.634 1.00 79.44 176 TYR A O 1
ATOM 1465 N N . GLN A 1 177 ? -36.026 -13.297 35.978 1.00 83.44 177 GLN A N 1
ATOM 1466 C CA . GLN A 1 177 ? -36.951 -13.866 36.964 1.00 83.44 177 GLN A CA 1
ATOM 1467 C C . GLN A 1 177 ? -38.328 -14.138 36.352 1.00 83.44 177 GLN A C 1
ATOM 1469 O O . GLN A 1 177 ? -38.866 -15.229 36.529 1.00 83.44 177 GLN A O 1
ATOM 1474 N N . LEU A 1 178 ? -38.869 -13.182 35.589 1.00 83.00 178 LEU A N 1
ATOM 1475 C CA . LEU A 1 178 ? -40.151 -13.338 34.898 1.00 83.00 178 LEU A CA 1
ATOM 1476 C C . LEU A 1 178 ? -40.111 -14.471 33.863 1.00 83.00 178 LEU A C 1
ATOM 1478 O O . LEU A 1 178 ? -41.020 -15.294 33.818 1.00 83.00 178 LEU A O 1
ATOM 1482 N N . LEU A 1 179 ? -39.044 -14.559 33.065 1.00 81.12 179 LEU A N 1
ATOM 1483 C CA . LEU A 1 179 ? -38.870 -15.642 32.091 1.00 81.12 179 LEU A CA 1
ATOM 1484 C C . LEU A 1 179 ? -38.732 -17.019 32.751 1.00 81.12 179 LEU A C 1
ATOM 1486 O O . LEU A 1 179 ? -39.229 -18.007 32.212 1.00 81.12 179 LEU A O 1
ATOM 1490 N N . TRP A 1 180 ? -38.061 -17.103 33.901 1.00 84.94 180 TRP A N 1
ATOM 1491 C CA . TRP A 1 180 ? -37.942 -18.360 34.635 1.00 84.94 180 TRP A CA 1
ATOM 1492 C C . TRP A 1 180 ? -39.287 -18.795 35.226 1.00 84.94 180 TRP A C 1
ATOM 1494 O O . TRP A 1 180 ? -39.644 -19.959 35.081 1.00 84.94 180 TRP A O 1
ATOM 1504 N N . ALA A 1 181 ? -40.073 -17.869 35.785 1.00 84.62 181 ALA A N 1
ATOM 1505 C CA . ALA A 1 181 ? -41.422 -18.167 36.267 1.00 84.62 181 ALA A CA 1
ATOM 1506 C C . ALA A 1 181 ? -42.326 -18.722 35.149 1.00 84.62 181 ALA A C 1
ATOM 1508 O O . ALA A 1 181 ? -42.937 -19.769 35.326 1.00 84.62 181 ALA A O 1
ATOM 1509 N N . VAL A 1 182 ? -42.317 -18.098 33.963 1.00 79.94 182 VAL A N 1
ATOM 1510 C CA . VAL A 1 182 ? -43.053 -18.602 32.785 1.00 79.94 182 VAL A CA 1
ATOM 1511 C C . VAL A 1 182 ? -42.584 -20.002 32.374 1.00 79.94 182 VAL A C 1
ATOM 1513 O O . VAL A 1 182 ? -43.391 -20.815 31.939 1.00 79.94 182 VAL A O 1
ATOM 1516 N N . ARG A 1 183 ? -41.287 -20.309 32.505 1.00 77.75 183 ARG A N 1
ATOM 1517 C CA . ARG A 1 183 ? -40.745 -21.634 32.171 1.00 77.75 183 ARG A CA 1
ATOM 1518 C C . ARG A 1 183 ? -41.185 -22.728 33.147 1.00 77.75 183 ARG A C 1
ATOM 1520 O O . ARG A 1 183 ? -41.354 -23.851 32.702 1.00 77.75 183 ARG A O 1
ATOM 1527 N N . GLU A 1 184 ? -41.311 -22.427 34.437 1.00 86.31 184 GLU A N 1
ATOM 1528 C CA . GLU A 1 184 ? -41.788 -23.393 35.444 1.00 86.31 184 GLU A CA 1
ATOM 1529 C C . GLU A 1 184 ? -43.302 -23.650 35.333 1.00 86.31 184 GLU A C 1
ATOM 1531 O O . GLU A 1 184 ? -43.782 -24.694 35.766 1.00 86.31 184 GLU A O 1
ATOM 1536 N N . GLU A 1 185 ? -44.057 -22.709 34.758 1.00 79.31 185 GLU A N 1
ATOM 1537 C CA . GLU A 1 185 ? -45.502 -22.844 34.527 1.00 79.31 185 GLU A CA 1
ATOM 1538 C C . GLU A 1 185 ? -45.869 -23.641 33.257 1.00 79.31 185 GLU A C 1
ATOM 1540 O O . GLU A 1 185 ? -47.026 -24.047 33.124 1.00 79.31 185 GLU A O 1
ATOM 1545 N N . MET A 1 186 ? -44.923 -23.871 32.334 1.00 65.88 186 MET A N 1
ATOM 1546 C CA . MET A 1 186 ? -45.112 -24.712 31.134 1.00 65.88 186 MET A CA 1
ATOM 1547 C C . MET A 1 186 ? -44.710 -26.168 31.366 1.00 65.88 186 MET A C 1
ATOM 1549 O O . MET A 1 186 ? -45.423 -27.050 30.835 1.00 65.88 186 MET A O 1
#

Radius of gyration: 28.81 Å; Cα contacts (8 Å, |Δi|>4): 143; chains: 1; bounding box: 76×49×77 Å

Solvent-accessible surface area (backbone atoms only — not comparable to full-atom values): 11320 Å² total; per-residue (Å²): 135,86,82,78,83,79,74,81,83,75,60,77,83,64,56,72,80,75,57,79,76,78,68,86,66,85,79,64,57,95,79,62,90,58,47,59,76,46,73,46,76,44,68,92,55,102,80,71,93,79,64,74,50,58,28,37,35,32,38,37,73,47,55,73,41,80,45,78,33,78,61,78,59,62,92,84,52,54,64,65,55,54,52,36,38,38,69,69,56,79,38,90,55,73,84,91,58,53,74,67,55,44,51,51,52,54,50,34,49,74,72,68,68,63,81,57,70,64,60,55,51,51,50,53,48,53,51,34,34,50,53,28,52,51,53,50,53,53,51,52,54,50,52,52,50,52,52,50,52,51,51,54,51,53,50,53,49,51,50,48,37,56,31,85,92,21,86,43,25,61,60,50,53,52,52,51,51,54,53,48,54,56,59,77,75,106

Organism: NCBI:txid1348612

Sequence (186 aa):
MVYTENYPVLDETKWKDYCQLPGIHSRLAGSMKRYIIANKMKYLWEGDLGHAVGVNIAICYSCNKLVYSNIECKYGICHFMDKHWSTNCIGNAYYDISFRDYIEFKNKLKSGLINSFDEKQAIRRYELWTQNAIRRVKRAREIGRKIRAINIIAQKWLEYMYRPDGLCASELALHYQLLWAVREEM

pLDDT: mean 70.44, std 20.47, range [21.64, 97.31]

Mean predicted aligned error: 15.64 Å